Protein AF-A0A8S4CXJ5-F1 (afdb_monomer)

pLDDT: mean 70.15, std 20.36, range [33.53, 97.12]

Radius of gyration: 39.72 Å; Cα contacts (8 Å, |Δi|>4): 83; chains: 1; bounding box: 99×111×114 Å

Solvent-accessible surface area (backbone atoms only — not comparable to full-atom values): 14681 Å² total; per-residue (Å²): 140,82,80,85,78,80,78,74,77,76,76,68,89,54,62,76,32,71,67,32,48,49,53,51,49,56,55,32,67,78,34,53,58,66,62,65,62,50,59,88,83,36,56,73,68,56,49,52,50,51,35,44,57,50,29,51,56,32,36,55,47,13,75,82,67,74,29,40,75,58,55,34,72,53,49,55,51,49,52,53,52,53,52,51,50,43,50,54,51,60,77,44,65,88,76,72,78,86,70,53,74,70,48,46,53,52,46,53,57,50,69,74,42,79,83,82,81,93,81,79,77,87,84,83,78,89,79,87,81,88,80,91,80,80,88,80,89,77,90,77,91,80,91,74,90,74,89,81,88,60,69,72,61,53,51,58,53,48,50,52,49,50,52,50,48,52,55,50,51,55,52,50,52,55,49,52,52,54,52,50,53,54,53,52,54,50,52,52,52,51,59,72,68,50,76,78,76,77,75,81,74,74,85,72,82,74,80,80,75,81,72,77,83,77,77,84,83,80,81,79,82,78,87,80,89,129

Mean predicted aligned error: 21.4 Å

Organism: Plutella xylostella (NCBI:txid51655)

Sequence (226 aa):
MSAPNPAGGAVCRGRVSAEQLDVLLNFMEEHPDFAAGKQSFYSRFSSSKLWRLLAERINAAADESGGTKKSPDKWCRYWADIKYKARKKSAAAGALGELSHHEERLRDLLKAAPDPAPNCNKNASRNSHSDEDRRATQEDETWSDGEGISEAAGVATEELLAEAAMRTALAAEKQAESVSQAVELLRELVGILRPRPPPPAPPQPEPTTLILHQHPHVQHQTHHRM

Nearest PDB structures (foldseek):
  5b7j-assembly1_A  TM=6.977E-01  e=7.076E-01  Schizosaccharomyces pombe 972h-

Structure (mmCIF, N/CA/C/O backbone):
data_AF-A0A8S4CXJ5-F1
#
_entry.id   AF-A0A8S4CXJ5-F1
#
loop_
_atom_site.group_PDB
_atom_site.id
_atom_site.type_symbol
_atom_site.label_atom_id
_atom_site.label_alt_id
_atom_site.label_comp_id
_atom_site.label_asym_id
_atom_site.label_entity_id
_atom_site.label_seq_id
_atom_site.pdbx_PDB_ins_code
_atom_site.Cartn_x
_atom_site.Cartn_y
_atom_site.Cartn_z
_atom_site.occupancy
_atom_site.B_iso_or_equiv
_atom_site.auth_seq_id
_atom_site.auth_comp_id
_atom_site.auth_asym_id
_atom_site.auth_atom_id
_atom_site.pdbx_PDB_model_num
ATOM 1 N N . MET A 1 1 ? -40.664 3.435 -28.181 1.00 45.69 1 MET A N 1
ATOM 2 C CA . MET A 1 1 ? -39.704 2.416 -27.706 1.00 45.69 1 MET A CA 1
ATOM 3 C C . MET A 1 1 ? -38.591 3.161 -26.985 1.00 45.69 1 MET A C 1
ATOM 5 O O . MET A 1 1 ? -37.658 3.610 -27.633 1.00 45.69 1 MET A O 1
ATOM 9 N N . SER A 1 2 ? -38.750 3.413 -25.684 1.00 43.09 2 SER A N 1
ATOM 10 C CA . SER A 1 2 ? -37.754 4.143 -24.888 1.00 43.09 2 SER A CA 1
ATOM 11 C C . SER A 1 2 ? -36.885 3.139 -24.145 1.00 43.09 2 SER A C 1
ATOM 13 O O . SER A 1 2 ? -37.397 2.345 -23.360 1.00 43.09 2 SER A O 1
ATOM 15 N N . ALA A 1 3 ? -35.586 3.151 -24.433 1.00 57.88 3 ALA A N 1
ATOM 16 C CA . ALA A 1 3 ? -34.597 2.360 -23.715 1.00 57.88 3 ALA A CA 1
ATOM 17 C C . ALA A 1 3 ? -34.385 2.927 -22.296 1.00 57.88 3 ALA A C 1
ATOM 19 O O . ALA A 1 3 ? -34.378 4.151 -22.132 1.00 57.88 3 ALA A O 1
ATOM 20 N N . PRO A 1 4 ? -34.186 2.081 -21.271 1.00 56.81 4 PRO A N 1
ATOM 21 C CA . PRO A 1 4 ? -33.780 2.546 -19.955 1.00 56.81 4 PRO A CA 1
ATOM 22 C C . PRO A 1 4 ? -32.308 2.978 -19.982 1.00 56.81 4 PRO A C 1
ATOM 24 O O . PRO A 1 4 ? -31.413 2.225 -20.364 1.00 56.81 4 PRO A O 1
ATOM 27 N N . ASN A 1 5 ? -32.083 4.220 -19.570 1.00 46.53 5 ASN A N 1
ATOM 28 C CA . ASN A 1 5 ? -30.777 4.830 -19.361 1.00 46.53 5 ASN A CA 1
ATOM 29 C C . ASN A 1 5 ? -30.057 4.097 -18.204 1.00 46.53 5 ASN A C 1
ATOM 31 O O . ASN A 1 5 ? -30.641 4.011 -17.118 1.00 46.53 5 ASN A O 1
ATOM 35 N N . PRO A 1 6 ? -28.842 3.540 -18.377 1.00 52.69 6 PRO A N 1
ATOM 36 C CA . PRO A 1 6 ? -28.126 2.926 -17.269 1.00 52.69 6 PRO A CA 1
ATOM 37 C C . PRO A 1 6 ? -27.683 4.028 -16.309 1.00 52.69 6 PRO A C 1
ATOM 39 O O . PRO A 1 6 ? -26.892 4.903 -16.660 1.00 52.69 6 PRO A O 1
ATOM 42 N N . ALA A 1 7 ? -28.221 3.978 -15.092 1.00 43.78 7 ALA A N 1
ATOM 43 C CA . ALA A 1 7 ? -27.810 4.818 -13.983 1.00 43.78 7 ALA A CA 1
ATOM 44 C C . ALA A 1 7 ? -26.280 4.785 -13.863 1.00 43.78 7 ALA A C 1
ATOM 46 O O . ALA A 1 7 ? -25.688 3.777 -13.473 1.00 43.78 7 ALA A O 1
ATOM 47 N N . GLY A 1 8 ? -25.643 5.901 -14.221 1.00 39.00 8 GLY A N 1
ATOM 48 C CA . GLY A 1 8 ? -24.256 6.158 -13.886 1.00 39.00 8 GLY A CA 1
ATOM 49 C C . GLY A 1 8 ? -24.128 6.029 -12.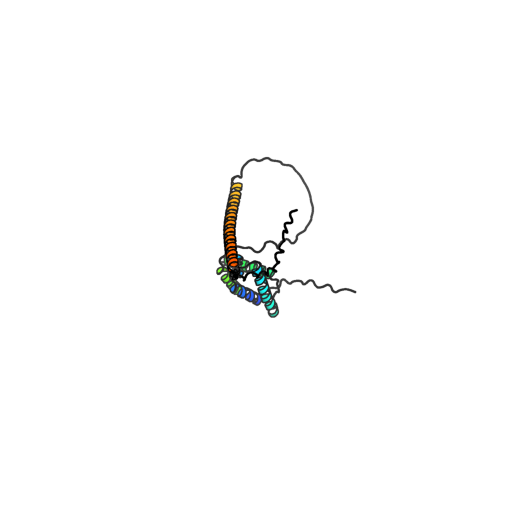378 1.00 39.00 8 GLY A C 1
ATOM 50 O O . GLY A 1 8 ? -24.720 6.814 -11.638 1.00 39.00 8 GLY A O 1
ATOM 51 N N . GLY A 1 9 ? -23.417 4.991 -11.937 1.00 39.91 9 GLY A N 1
ATOM 52 C CA . GLY A 1 9 ? -23.174 4.713 -10.533 1.00 39.91 9 GLY A CA 1
ATOM 53 C C . GLY A 1 9 ? -22.555 5.936 -9.877 1.00 39.91 9 GLY A C 1
ATOM 54 O O . GLY A 1 9 ? -21.361 6.200 -10.026 1.00 39.91 9 GLY A O 1
ATOM 55 N N . ALA A 1 10 ? -23.379 6.690 -9.157 1.00 39.94 10 ALA A N 1
ATOM 56 C CA . ALA A 1 10 ? -22.924 7.691 -8.221 1.00 39.94 10 ALA A CA 1
ATOM 57 C C . ALA A 1 10 ? -22.130 6.940 -7.153 1.00 39.94 10 ALA A C 1
ATOM 59 O O . ALA A 1 10 ? -22.690 6.345 -6.235 1.00 39.94 10 ALA A O 1
ATOM 60 N N . VAL A 1 11 ? -20.808 6.895 -7.316 1.00 47.03 11 VAL A N 1
ATOM 61 C CA . VAL A 1 11 ? -19.906 6.349 -6.307 1.00 47.03 11 VAL A CA 1
ATOM 62 C C . VAL A 1 11 ? -19.960 7.317 -5.133 1.00 47.03 11 VAL A C 1
ATOM 64 O O . VAL A 1 11 ? -19.200 8.286 -5.066 1.00 47.03 11 VAL A O 1
ATOM 67 N N . CYS A 1 12 ? -20.910 7.083 -4.228 1.00 42.97 12 CYS A N 1
ATOM 68 C CA . CYS A 1 12 ? -20.973 7.733 -2.933 1.00 42.97 12 CYS A CA 1
ATOM 69 C C . CYS A 1 12 ? -19.563 7.695 -2.340 1.00 42.97 12 CYS A C 1
ATOM 71 O O . CYS A 1 12 ? -18.913 6.643 -2.332 1.00 42.97 12 CYS A O 1
ATOM 73 N N . ARG A 1 13 ? -19.055 8.839 -1.863 1.00 54.69 13 ARG A N 1
ATOM 74 C CA . ARG A 1 13 ? -17.808 8.896 -1.087 1.00 54.69 13 ARG A CA 1
ATOM 75 C C . ARG A 1 13 ? -18.062 8.219 0.264 1.00 54.69 13 ARG A C 1
ATOM 77 O O . ARG A 1 13 ? -18.179 8.884 1.284 1.00 54.69 13 ARG A O 1
ATOM 84 N N . GLY A 1 14 ? -18.218 6.897 0.243 1.00 63.47 14 GLY A N 1
ATOM 85 C CA . GLY A 1 14 ? -18.532 6.088 1.405 1.00 63.47 14 GLY A CA 1
ATOM 86 C C . GLY A 1 14 ? -17.411 6.195 2.427 1.00 63.47 14 GLY A C 1
ATOM 87 O O . GLY A 1 14 ? -16.221 6.202 2.072 1.00 63.47 14 GLY A O 1
ATOM 88 N N . ARG A 1 15 ? -17.814 6.312 3.691 1.00 80.31 15 ARG A N 1
ATOM 89 C CA . ARG A 1 15 ? -16.914 6.249 4.838 1.00 80.31 15 ARG A CA 1
ATOM 90 C C . ARG A 1 15 ? -16.283 4.855 4.875 1.00 80.31 15 ARG A C 1
ATOM 92 O O . ARG A 1 15 ? -16.956 3.868 4.601 1.00 80.31 15 ARG A O 1
ATOM 99 N N . VAL A 1 16 ? -14.986 4.789 5.162 1.00 85.75 16 VAL A N 1
ATOM 100 C CA . VAL A 1 16 ? -14.311 3.514 5.444 1.00 85.75 16 VAL A CA 1
ATOM 101 C C . VAL A 1 16 ? -14.797 3.042 6.812 1.00 85.75 16 VAL A C 1
ATOM 103 O O . VAL A 1 16 ? -14.802 3.848 7.748 1.00 85.75 16 VAL A O 1
ATOM 106 N N . SER A 1 17 ? -15.277 1.800 6.907 1.00 87.88 17 SER A N 1
ATOM 107 C CA . SER A 1 17 ? -15.722 1.228 8.184 1.00 87.88 17 SER A CA 1
ATOM 108 C C . SER A 1 17 ? -14.519 0.891 9.076 1.00 87.88 17 SER A C 1
ATOM 110 O O . SER A 1 17 ? -13.383 0.843 8.601 1.00 87.88 17 SER A O 1
ATOM 112 N N . ALA A 1 18 ? -14.758 0.677 10.374 1.00 86.50 18 ALA A N 1
ATOM 113 C CA . ALA A 1 18 ? -13.699 0.279 11.303 1.00 86.50 18 ALA A CA 1
ATOM 114 C C . ALA A 1 18 ? -13.079 -1.068 10.898 1.00 86.50 18 ALA A C 1
ATOM 116 O O . ALA A 1 18 ? -11.866 -1.164 10.786 1.00 86.50 18 ALA A O 1
ATOM 117 N N . GLU A 1 19 ? -13.898 -2.053 10.524 1.00 88.81 19 GLU A N 1
ATOM 118 C CA . GLU A 1 19 ? -13.391 -3.366 10.106 1.00 88.81 19 GLU A CA 1
ATOM 119 C C . GLU A 1 19 ? -12.543 -3.303 8.833 1.00 88.81 19 GLU A C 1
ATOM 121 O O . GLU A 1 19 ? -11.507 -3.955 8.723 1.00 88.81 19 GLU A O 1
ATOM 126 N N . GLN A 1 20 ? -12.932 -2.462 7.869 1.00 91.56 20 GLN A N 1
ATOM 127 C CA . GLN A 1 20 ? -12.112 -2.218 6.682 1.00 91.56 20 GLN A CA 1
ATOM 128 C C . GLN A 1 20 ? -10.753 -1.608 7.034 1.00 91.56 20 GLN A C 1
ATOM 130 O O . GLN A 1 20 ? -9.754 -1.893 6.368 1.00 91.56 20 GLN A O 1
ATOM 135 N N . LEU A 1 21 ? -10.723 -0.749 8.055 1.00 91.06 21 LEU A N 1
ATOM 136 C CA . LEU A 1 21 ? -9.494 -0.158 8.556 1.00 91.06 21 LEU A CA 1
ATOM 137 C C . LEU A 1 21 ? -8.642 -1.205 9.284 1.00 91.06 21 LEU A C 1
ATOM 139 O O . LEU A 1 21 ? -7.444 -1.250 9.033 1.00 91.06 21 LEU A O 1
ATOM 143 N N . ASP A 1 22 ? -9.236 -2.087 10.086 1.00 91.06 22 ASP A N 1
ATOM 144 C CA . ASP A 1 22 ? -8.521 -3.185 10.747 1.00 91.06 22 ASP A CA 1
ATOM 145 C C . ASP A 1 22 ? -7.886 -4.155 9.747 1.00 91.06 22 ASP A C 1
ATOM 147 O O . ASP A 1 22 ? -6.704 -4.477 9.865 1.00 91.06 22 ASP A O 1
ATOM 151 N N . VAL A 1 23 ? -8.618 -4.562 8.704 1.00 93.81 23 VAL A N 1
ATOM 152 C CA . VAL A 1 23 ? -8.069 -5.414 7.632 1.00 93.81 23 VAL A CA 1
ATOM 153 C C . VAL A 1 23 ? -6.889 -4.730 6.936 1.00 93.81 23 VAL A C 1
ATOM 155 O O . VAL A 1 23 ? -5.883 -5.376 6.635 1.00 93.81 23 VAL A O 1
ATOM 158 N N . LEU A 1 24 ? -6.994 -3.420 6.690 1.00 93.31 24 LEU A N 1
ATOM 159 C CA . LEU A 1 24 ? -5.907 -2.633 6.115 1.00 93.31 24 LEU A CA 1
ATOM 160 C C . LEU A 1 24 ? -4.684 -2.600 7.041 1.00 93.31 24 LEU A C 1
ATOM 162 O O . LEU A 1 24 ? -3.570 -2.791 6.562 1.00 93.31 24 LEU A O 1
ATOM 166 N N . LEU A 1 25 ? -4.876 -2.357 8.339 1.00 92.50 25 LEU A N 1
ATOM 167 C CA . LEU A 1 25 ? -3.781 -2.252 9.305 1.00 92.50 25 LEU A CA 1
ATOM 168 C C . LEU A 1 25 ? -3.089 -3.591 9.541 1.00 92.50 25 LEU A C 1
ATOM 170 O O . LEU A 1 25 ? -1.869 -3.641 9.417 1.00 92.50 25 LEU A O 1
ATOM 174 N N . ASN A 1 26 ? -3.843 -4.670 9.764 1.00 93.25 26 ASN A N 1
ATOM 175 C CA . ASN A 1 26 ? -3.281 -6.012 9.942 1.00 93.25 26 ASN A CA 1
ATOM 176 C C . ASN A 1 26 ? -2.387 -6.399 8.755 1.00 93.25 26 ASN A C 1
ATOM 178 O O . ASN A 1 26 ? -1.261 -6.851 8.937 1.00 93.25 26 ASN A O 1
ATOM 182 N N . PHE A 1 27 ? -2.842 -6.145 7.524 1.00 93.50 27 PHE A N 1
ATOM 183 C CA . PHE A 1 27 ? -2.041 -6.443 6.335 1.00 93.50 27 PHE A CA 1
ATOM 184 C C . PHE A 1 27 ? -0.751 -5.612 6.260 1.00 93.50 27 PHE A C 1
ATOM 186 O O . PHE A 1 27 ? 0.279 -6.081 5.781 1.00 93.50 27 PHE A O 1
ATOM 193 N N . MET A 1 28 ? -0.797 -4.354 6.698 1.00 91.75 28 MET A N 1
ATOM 194 C CA . MET A 1 28 ? 0.373 -3.475 6.686 1.00 91.75 28 MET A CA 1
ATOM 195 C C . MET A 1 28 ? 1.380 -3.835 7.782 1.00 91.75 28 MET A C 1
ATOM 197 O O . MET A 1 28 ? 2.581 -3.686 7.567 1.00 91.75 28 MET A O 1
ATOM 201 N N . GLU A 1 29 ? 0.907 -4.340 8.920 1.00 89.31 29 GLU A N 1
ATOM 202 C CA . GLU A 1 29 ? 1.739 -4.881 9.999 1.00 89.31 29 GLU A CA 1
ATOM 203 C C . GLU A 1 29 ? 2.438 -6.185 9.580 1.00 89.31 29 GLU A C 1
ATOM 205 O O . GLU A 1 29 ? 3.622 -6.357 9.861 1.00 89.31 29 GLU A O 1
ATOM 210 N N . GLU A 1 30 ? 1.754 -7.062 8.834 1.00 88.75 30 GLU A N 1
ATOM 211 C CA . GLU A 1 30 ? 2.344 -8.279 8.247 1.00 88.75 30 GLU A CA 1
ATOM 212 C C . GLU A 1 30 ? 3.392 -7.973 7.160 1.00 88.75 30 GLU A C 1
ATOM 214 O O . GLU A 1 30 ? 4.307 -8.765 6.919 1.00 88.75 30 GLU A O 1
ATOM 219 N N . HIS A 1 31 ? 3.279 -6.819 6.494 1.00 89.06 31 HIS A N 1
ATOM 220 C CA . HIS A 1 31 ? 4.138 -6.421 5.379 1.00 89.06 31 HIS A CA 1
ATOM 221 C C . HIS A 1 31 ? 4.773 -5.029 5.591 1.00 89.06 31 HIS A C 1
ATOM 223 O O . HIS A 1 31 ? 4.497 -4.097 4.822 1.00 89.06 31 HIS A O 1
ATOM 229 N N . PRO A 1 32 ? 5.686 -4.861 6.569 1.00 84.81 32 PRO A N 1
ATOM 230 C CA . PRO A 1 32 ? 6.211 -3.549 6.959 1.00 84.81 32 PRO A CA 1
ATOM 231 C C . PRO A 1 32 ? 6.971 -2.828 5.831 1.00 84.81 32 PRO A C 1
ATOM 233 O O . PRO A 1 32 ? 6.825 -1.616 5.657 1.00 84.81 32 PRO A O 1
ATOM 236 N N . ASP A 1 33 ? 7.724 -3.549 4.993 1.00 83.94 33 ASP A N 1
ATOM 237 C CA . ASP A 1 33 ? 8.444 -2.947 3.857 1.00 83.94 33 ASP A CA 1
ATOM 238 C C . ASP A 1 33 ? 7.501 -2.421 2.765 1.00 83.94 33 ASP A C 1
ATOM 240 O O . ASP A 1 33 ? 7.758 -1.383 2.144 1.00 83.94 33 ASP A O 1
ATOM 244 N N . PHE A 1 34 ? 6.373 -3.108 2.563 1.00 87.69 34 PHE A N 1
ATOM 245 C CA . PHE A 1 34 ? 5.314 -2.667 1.660 1.00 87.69 34 PHE A CA 1
ATOM 246 C C . PHE A 1 34 ? 4.581 -1.449 2.238 1.00 87.69 34 PHE A C 1
ATOM 248 O O . PHE A 1 34 ? 4.379 -0.456 1.534 1.00 87.69 34 PHE A O 1
ATOM 255 N N . ALA A 1 35 ? 4.262 -1.477 3.535 1.00 87.69 35 ALA A N 1
ATOM 256 C CA . ALA A 1 35 ? 3.604 -0.386 4.251 1.00 87.69 35 ALA A CA 1
ATOM 257 C C . ALA A 1 35 ? 4.420 0.918 4.234 1.00 87.69 35 ALA A C 1
ATOM 259 O O . ALA A 1 35 ? 3.873 2.018 4.023 1.00 87.69 35 ALA A O 1
ATOM 260 N N . ALA A 1 36 ? 5.741 0.787 4.388 1.00 82.12 36 ALA A N 1
ATOM 261 C CA . ALA A 1 36 ? 6.702 1.879 4.311 1.00 82.12 36 ALA A CA 1
ATOM 262 C C . ALA A 1 36 ? 6.769 2.514 2.911 1.00 82.12 36 ALA A C 1
ATOM 264 O O . ALA A 1 36 ? 7.122 3.683 2.785 1.00 82.12 36 ALA A O 1
ATOM 265 N N . GLY A 1 37 ? 6.363 1.796 1.857 1.00 75.69 37 GLY A N 1
ATOM 266 C CA . GLY A 1 37 ? 6.471 2.271 0.476 1.00 75.69 37 GLY A CA 1
ATOM 267 C C . GLY A 1 37 ? 7.895 2.190 -0.072 1.00 75.69 37 GLY A C 1
ATOM 268 O O . GLY A 1 37 ? 8.211 2.856 -1.059 1.00 75.69 37 GLY A O 1
ATOM 269 N N . LYS A 1 38 ? 8.755 1.368 0.545 1.00 68.75 38 LYS A N 1
ATOM 270 C CA . LYS A 1 38 ? 10.117 1.118 0.076 1.00 68.75 38 LYS A CA 1
ATOM 271 C C . LYS A 1 38 ? 10.040 0.327 -1.232 1.00 68.75 38 LYS A C 1
ATOM 273 O O . LYS A 1 38 ? 10.033 -0.901 -1.234 1.00 68.75 38 LYS A O 1
ATOM 278 N N . GLN A 1 39 ? 10.004 1.030 -2.367 1.00 59.28 39 GLN A N 1
ATOM 279 C CA . GLN A 1 39 ? 10.052 0.403 -3.699 1.00 59.28 39 GLN A CA 1
ATOM 280 C C . GLN A 1 39 ? 11.302 -0.472 -3.904 1.00 59.28 39 GLN 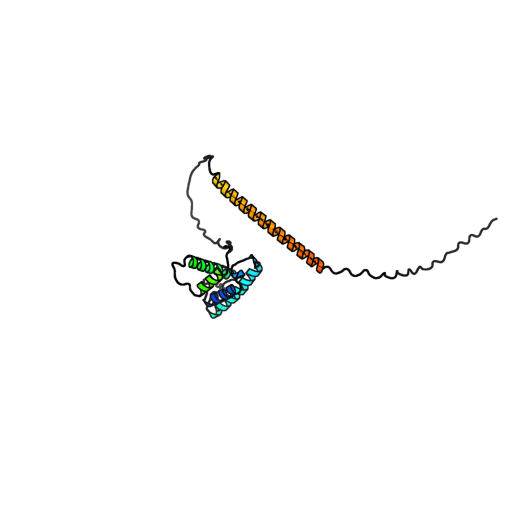A C 1
ATOM 282 O O . GLN A 1 39 ? 11.300 -1.311 -4.795 1.00 59.28 39 GLN A O 1
ATOM 287 N N . SER A 1 40 ? 12.340 -0.307 -3.074 1.00 53.50 40 SER A N 1
ATOM 288 C CA . SER A 1 40 ? 13.569 -1.109 -3.113 1.00 53.50 40 SER A CA 1
A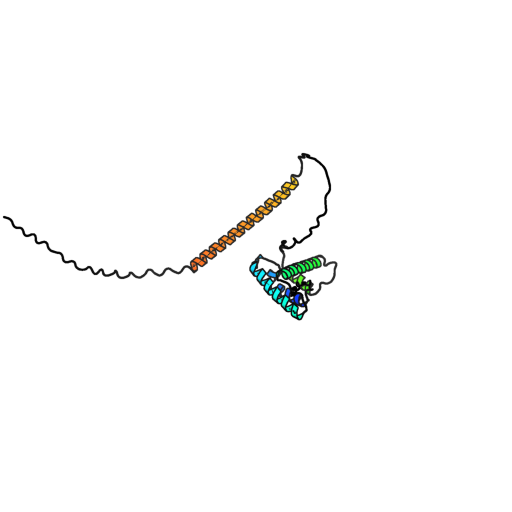TOM 289 C C . SER A 1 40 ? 13.317 -2.616 -2.937 1.00 53.50 40 SER A C 1
ATOM 291 O O . SER A 1 40 ? 13.977 -3.425 -3.579 1.00 53.50 40 SER A O 1
ATOM 293 N N . PHE A 1 41 ? 12.320 -3.010 -2.134 1.00 60.06 41 PHE A N 1
ATOM 294 C CA . PHE A 1 41 ? 12.033 -4.429 -1.867 1.00 60.06 41 PHE A CA 1
ATOM 295 C C . PHE A 1 41 ? 10.996 -5.040 -2.816 1.00 60.06 41 PHE A C 1
ATOM 297 O O . PHE A 1 41 ? 10.978 -6.252 -3.020 1.00 60.06 41 PHE A O 1
ATOM 304 N N . TYR A 1 42 ? 10.140 -4.216 -3.428 1.00 76.00 42 TYR A N 1
ATOM 305 C CA . TYR A 1 42 ? 9.071 -4.686 -4.306 1.00 76.00 42 TYR A CA 1
ATOM 306 C C . TYR A 1 42 ? 9.107 -3.982 -5.660 1.00 76.00 42 TYR A C 1
ATOM 308 O O . TYR A 1 42 ? 8.904 -2.771 -5.762 1.00 76.00 42 TYR A O 1
ATOM 316 N N . SER A 1 43 ? 9.237 -4.775 -6.728 1.00 83.44 43 SER A N 1
ATOM 317 C CA . SER A 1 43 ? 8.963 -4.310 -8.091 1.00 83.44 43 SER A CA 1
ATOM 318 C C . SER A 1 43 ? 7.584 -3.649 -8.171 1.00 83.44 43 SER A C 1
ATOM 320 O O . SER A 1 43 ? 6.631 -4.081 -7.515 1.00 83.44 43 SER A O 1
ATOM 322 N N . ARG A 1 44 ? 7.436 -2.648 -9.050 1.00 82.50 44 ARG A N 1
ATOM 323 C CA . ARG A 1 44 ? 6.149 -1.996 -9.349 1.00 82.50 44 ARG A CA 1
ATOM 324 C C . ARG A 1 44 ? 5.034 -3.013 -9.613 1.00 82.50 44 ARG A C 1
ATOM 326 O O . ARG A 1 44 ? 3.898 -2.805 -9.183 1.00 82.50 44 ARG A O 1
ATOM 333 N N . PHE A 1 45 ? 5.355 -4.108 -10.304 1.00 83.56 45 PHE A N 1
ATOM 334 C CA . PHE A 1 45 ? 4.403 -5.179 -10.587 1.00 83.56 45 PHE A CA 1
ATOM 335 C C . PHE A 1 45 ? 3.960 -5.906 -9.309 1.00 83.56 45 PHE A C 1
ATOM 337 O O . PHE A 1 45 ? 2.760 -6.064 -9.077 1.00 83.56 45 PHE A O 1
ATOM 344 N N . SER A 1 46 ? 4.910 -6.279 -8.447 1.00 87.81 46 SER A N 1
ATOM 345 C CA . SER A 1 46 ? 4.644 -6.938 -7.163 1.00 87.81 46 SER A CA 1
ATOM 346 C C . SER A 1 46 ? 3.819 -6.049 -6.234 1.00 87.81 46 SER A C 1
ATOM 348 O O . SER A 1 46 ? 2.801 -6.496 -5.711 1.00 87.81 46 SER A O 1
ATOM 350 N N . SER A 1 47 ? 4.167 -4.763 -6.123 1.00 88.12 47 SER A N 1
ATOM 351 C CA . SER A 1 47 ? 3.394 -3.785 -5.346 1.00 88.12 47 SER A CA 1
ATOM 352 C C . SER A 1 47 ? 1.965 -3.642 -5.872 1.00 88.12 47 SER A C 1
ATOM 354 O O . SER A 1 47 ? 1.014 -3.618 -5.096 1.00 88.12 47 SER A O 1
ATOM 356 N N . SER A 1 48 ? 1.785 -3.610 -7.196 1.00 90.06 48 SER A N 1
ATOM 357 C CA . SER A 1 48 ? 0.450 -3.552 -7.811 1.00 90.06 48 SER A CA 1
ATOM 358 C C . SER A 1 48 ? -0.365 -4.821 -7.539 1.00 90.06 48 SER A C 1
ATOM 360 O O . SER A 1 48 ? -1.580 -4.758 -7.356 1.00 90.06 48 SER A O 1
ATOM 362 N N . LYS A 1 49 ? 0.283 -5.992 -7.493 1.00 91.88 49 LYS A N 1
ATOM 363 C CA . LYS A 1 49 ? -0.364 -7.257 -7.119 1.00 91.88 49 LYS A CA 1
ATOM 364 C C . LYS A 1 49 ? -0.803 -7.250 -5.651 1.00 91.88 49 LYS A C 1
ATOM 366 O O . LYS A 1 49 ? -1.941 -7.620 -5.387 1.00 91.88 49 LYS A O 1
ATOM 371 N N . LEU A 1 50 ? 0.043 -6.775 -4.737 1.00 92.94 50 LEU A N 1
ATOM 372 C CA . LEU A 1 50 ? -0.294 -6.653 -3.314 1.00 92.94 50 LEU A CA 1
ATOM 373 C C . LEU A 1 50 ? -1.469 -5.699 -3.090 1.00 92.94 50 LEU A C 1
ATOM 375 O O . LEU A 1 50 ? -2.421 -6.064 -2.411 1.00 92.94 50 LEU A O 1
ATOM 379 N N . TRP A 1 51 ? -1.475 -4.533 -3.744 1.00 94.62 51 TRP A N 1
ATOM 380 C CA . TRP A 1 51 ? -2.613 -3.612 -3.671 1.00 94.62 51 TRP A CA 1
ATOM 381 C C . TRP A 1 51 ? -3.913 -4.216 -4.210 1.00 94.62 51 TRP A C 1
ATOM 383 O O . TRP A 1 51 ? -4.974 -3.933 -3.659 1.00 94.62 51 TRP A O 1
ATOM 393 N N . ARG A 1 52 ? -3.859 -5.047 -5.262 1.00 95.31 52 ARG A N 1
ATOM 394 C CA . ARG A 1 52 ? -5.046 -5.763 -5.764 1.00 95.31 52 ARG A CA 1
ATOM 395 C C . ARG A 1 52 ? -5.591 -6.754 -4.740 1.00 95.31 52 ARG A C 1
ATOM 397 O O . ARG A 1 52 ? -6.779 -6.696 -4.446 1.00 95.31 52 ARG A O 1
ATOM 404 N N . LEU A 1 53 ? -4.724 -7.598 -4.180 1.00 95.31 53 LEU A N 1
ATOM 405 C CA . LEU A 1 53 ? -5.106 -8.590 -3.167 1.00 95.31 53 LEU A CA 1
ATOM 406 C C . LEU A 1 53 ? -5.676 -7.920 -1.915 1.00 95.31 53 LEU A C 1
ATOM 408 O O . LEU A 1 53 ? -6.705 -8.331 -1.390 1.00 95.31 53 LEU A O 1
ATOM 412 N N . LEU A 1 54 ? -5.029 -6.851 -1.460 1.00 95.12 54 LEU A N 1
ATOM 413 C CA . LEU A 1 54 ? -5.481 -6.090 -0.307 1.00 95.12 54 LEU A CA 1
ATOM 414 C C . LEU A 1 54 ? -6.838 -5.422 -0.563 1.00 95.12 54 LEU A C 1
ATOM 416 O O . LEU A 1 54 ? -7.732 -5.506 0.273 1.00 95.12 54 LEU A O 1
ATOM 420 N N . ALA A 1 55 ? -7.021 -4.794 -1.726 1.00 94.88 55 ALA A N 1
ATOM 421 C CA . ALA A 1 55 ? -8.291 -4.171 -2.084 1.00 94.88 55 ALA A CA 1
ATOM 422 C C . ALA A 1 55 ? -9.444 -5.178 -2.120 1.00 94.88 55 ALA A C 1
ATOM 424 O O . ALA A 1 55 ? -10.542 -4.847 -1.686 1.00 94.88 55 ALA A O 1
ATOM 425 N N . GLU A 1 56 ? -9.201 -6.392 -2.612 1.00 95.50 56 GLU A N 1
ATOM 426 C CA . GLU A 1 56 ? -10.182 -7.477 -2.592 1.00 95.50 56 GLU A CA 1
ATOM 427 C C . GLU A 1 56 ? -10.596 -7.826 -1.157 1.00 95.50 56 GLU A C 1
ATOM 429 O O . GLU A 1 56 ? -11.787 -7.798 -0.851 1.00 95.50 56 GLU A O 1
ATOM 434 N N . ARG A 1 57 ? -9.628 -8.027 -0.251 1.00 94.81 57 ARG A N 1
ATOM 435 C CA . ARG A 1 57 ? -9.896 -8.313 1.171 1.00 94.81 57 ARG A CA 1
ATOM 436 C C . ARG A 1 57 ? -10.675 -7.190 1.863 1.00 94.81 57 ARG A C 1
ATOM 438 O O . ARG A 1 57 ? -11.663 -7.456 2.539 1.00 94.81 57 ARG A O 1
ATOM 445 N N . ILE A 1 58 ? -10.272 -5.932 1.666 1.00 93.75 58 ILE A N 1
ATOM 446 C CA . ILE A 1 58 ? -10.949 -4.779 2.286 1.00 93.75 58 ILE A CA 1
ATOM 447 C C . ILE A 1 58 ? -12.361 -4.586 1.709 1.00 93.75 58 ILE A C 1
ATOM 449 O O . ILE A 1 58 ? -13.293 -4.212 2.422 1.00 93.75 58 ILE A O 1
ATOM 453 N N . ASN A 1 59 ? -12.541 -4.818 0.408 1.00 93.12 59 ASN A N 1
ATOM 454 C CA . ASN A 1 59 ? -13.850 -4.697 -0.225 1.00 93.12 59 ASN A CA 1
ATOM 455 C C . ASN A 1 59 ? -14.788 -5.849 0.165 1.00 93.12 59 ASN A C 1
ATOM 457 O O . ASN A 1 59 ? -15.989 -5.613 0.216 1.00 93.12 59 ASN A O 1
ATOM 461 N N . ALA A 1 60 ? -14.269 -7.046 0.460 1.00 91.19 60 ALA A N 1
ATOM 462 C CA . ALA A 1 60 ? -15.062 -8.156 0.992 1.00 91.19 60 ALA A CA 1
ATOM 463 C C . ALA A 1 60 ? -15.587 -7.845 2.405 1.00 91.19 60 ALA A C 1
ATOM 465 O O . ALA A 1 60 ? -16.767 -8.026 2.677 1.00 91.19 60 ALA A O 1
ATOM 466 N N . ALA A 1 61 ? -14.761 -7.239 3.266 1.00 87.50 61 ALA A N 1
ATOM 467 C CA . ALA A 1 61 ? -15.199 -6.753 4.581 1.00 87.50 61 ALA A CA 1
ATOM 468 C C . ALA A 1 61 ? -16.262 -5.632 4.503 1.00 87.50 61 ALA A C 1
ATOM 470 O O . ALA A 1 61 ? -16.921 -5.306 5.493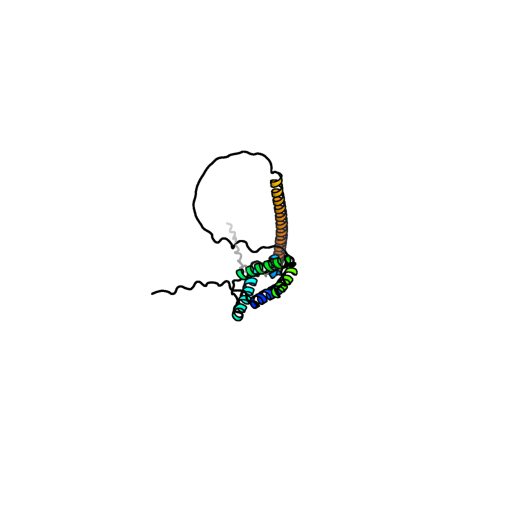 1.00 87.50 61 ALA A O 1
ATOM 471 N N . ALA A 1 62 ? -16.446 -5.015 3.328 1.00 84.88 62 ALA A N 1
ATOM 472 C CA . ALA A 1 62 ? -17.485 -4.012 3.119 1.00 84.88 62 ALA A CA 1
ATOM 473 C C . ALA A 1 62 ? -18.896 -4.614 3.115 1.00 84.88 62 ALA A C 1
ATOM 475 O O . ALA A 1 62 ? -19.831 -3.908 3.486 1.00 84.88 62 ALA A O 1
ATOM 476 N N . ASP A 1 63 ? -19.040 -5.869 2.679 1.00 78.19 63 ASP A N 1
ATOM 477 C CA . ASP A 1 63 ? -20.344 -6.526 2.535 1.00 78.19 63 ASP A CA 1
ATOM 478 C C . ASP A 1 63 ? -20.998 -6.807 3.895 1.00 78.19 63 ASP A C 1
ATOM 480 O O . ASP A 1 63 ? -22.208 -6.652 4.030 1.00 78.19 63 ASP A O 1
ATOM 484 N N . GLU A 1 64 ? -20.191 -7.085 4.920 1.00 75.19 64 GLU A N 1
ATOM 485 C CA . GLU A 1 64 ? -20.653 -7.318 6.295 1.00 75.19 64 GLU A CA 1
ATOM 486 C C . GLU A 1 64 ? -20.866 -6.008 7.077 1.00 75.19 64 GLU A C 1
ATOM 488 O O . GLU A 1 64 ? -21.834 -5.852 7.818 1.00 75.19 64 GLU A O 1
ATOM 493 N N . SER A 1 65 ? -19.974 -5.025 6.896 1.00 75.25 65 SER A N 1
ATOM 494 C CA . SER A 1 65 ? -19.929 -3.812 7.732 1.00 75.25 65 SER A CA 1
ATOM 495 C C . SER A 1 65 ? -20.589 -2.570 7.112 1.00 75.25 65 SER A C 1
ATOM 497 O O . SER A 1 65 ? -20.575 -1.493 7.714 1.00 75.25 65 SER A O 1
ATOM 499 N N . GLY A 1 66 ? -21.136 -2.675 5.894 1.00 75.75 66 GLY A N 1
ATOM 500 C CA . GLY A 1 66 ? -21.679 -1.530 5.147 1.00 75.75 66 GLY A CA 1
ATOM 501 C C . GLY A 1 66 ? -20.603 -0.531 4.694 1.00 75.75 66 GLY A C 1
ATOM 502 O O . GLY A 1 66 ? -20.856 0.671 4.579 1.00 75.75 66 GLY A O 1
ATOM 503 N N . GLY A 1 67 ? -19.378 -1.019 4.486 1.00 80.62 67 GLY A N 1
ATOM 504 C CA . GLY A 1 67 ? -18.202 -0.221 4.144 1.00 80.62 67 GLY A CA 1
ATOM 505 C C . GLY A 1 67 ? -18.162 0.273 2.692 1.00 80.62 67 GLY A C 1
ATOM 506 O O . GLY A 1 67 ? -18.999 -0.040 1.847 1.00 80.62 67 GLY A O 1
ATOM 507 N N . THR A 1 68 ? -17.136 1.056 2.356 1.00 88.00 68 THR A N 1
ATOM 508 C CA . THR A 1 68 ? -16.933 1.575 0.992 1.00 88.00 68 THR A CA 1
ATOM 509 C C . THR A 1 68 ? -16.094 0.618 0.158 1.00 88.00 68 THR A C 1
ATOM 511 O O . THR A 1 68 ? -14.999 0.231 0.558 1.00 88.00 68 THR A O 1
ATOM 514 N N . LYS A 1 69 ? -16.553 0.294 -1.051 1.00 89.94 69 LYS A N 1
ATOM 515 C CA . LYS A 1 69 ? -15.742 -0.446 -2.022 1.00 89.94 69 LYS A CA 1
ATOM 516 C C . LYS A 1 69 ? -14.909 0.527 -2.851 1.00 89.94 69 LYS A C 1
ATOM 518 O O . LYS A 1 69 ? -15.434 1.502 -3.393 1.00 89.94 69 LYS A O 1
ATOM 523 N N . LYS A 1 70 ? -13.598 0.295 -2.935 1.00 90.00 70 LYS A N 1
ATOM 524 C CA . LYS A 1 70 ? -12.670 1.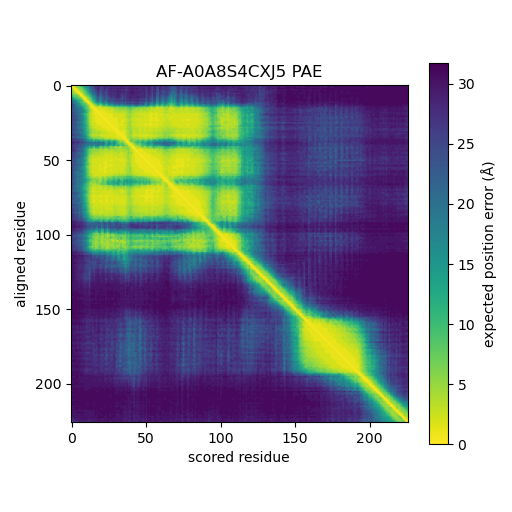148 -3.695 1.00 90.00 70 LYS A CA 1
ATOM 525 C C . LYS A 1 70 ? -11.737 0.312 -4.565 1.00 90.00 70 LYS A C 1
ATOM 527 O O . LYS A 1 70 ? -11.462 -0.849 -4.272 1.00 90.00 70 LYS A O 1
ATOM 532 N N . SER A 1 71 ? -11.229 0.913 -5.640 1.00 92.56 71 SER A N 1
ATOM 533 C CA . SER A 1 71 ? -10.195 0.279 -6.461 1.00 92.56 71 SER A CA 1
ATOM 534 C C . SER A 1 71 ? -8.845 0.229 -5.722 1.00 92.56 71 SER A C 1
ATOM 536 O O . SER A 1 71 ? -8.619 1.026 -4.803 1.00 92.56 71 SER A O 1
ATOM 538 N N . PRO A 1 72 ? -7.916 -0.649 -6.139 1.00 91.88 72 PRO A N 1
ATOM 539 C CA . PRO A 1 72 ? -6.573 -0.741 -5.560 1.00 91.88 72 PRO A CA 1
ATOM 540 C C . PRO A 1 72 ? -5.842 0.607 -5.488 1.00 91.88 72 PRO A C 1
ATOM 542 O O . PRO A 1 72 ? -5.305 0.973 -4.444 1.00 91.88 72 PRO A O 1
ATOM 545 N N . ASP A 1 73 ? -5.903 1.408 -6.555 1.00 89.19 73 ASP A N 1
ATOM 546 C CA . ASP A 1 73 ? -5.286 2.740 -6.595 1.00 89.19 73 ASP A CA 1
ATOM 547 C C . ASP A 1 73 ? -5.883 3.708 -5.569 1.00 89.19 73 ASP A C 1
ATOM 549 O O . ASP A 1 73 ? -5.192 4.581 -5.041 1.00 89.19 73 ASP A O 1
ATOM 553 N N . LYS A 1 74 ? -7.183 3.585 -5.287 1.00 91.44 74 LYS A N 1
ATOM 554 C CA . LYS A 1 74 ? -7.873 4.424 -4.304 1.00 91.44 74 LYS A CA 1
ATOM 555 C C . LYS A 1 74 ? -7.514 4.013 -2.878 1.00 91.44 74 LYS A C 1
ATOM 557 O O . LYS A 1 74 ? -7.350 4.902 -2.047 1.00 91.44 74 LYS A O 1
ATOM 562 N N . TRP A 1 75 ? -7.339 2.719 -2.611 1.00 94.12 75 TRP A N 1
ATOM 563 C CA . TRP A 1 75 ? -6.820 2.231 -1.329 1.00 94.12 75 TRP A CA 1
ATOM 564 C C . TRP A 1 75 ? -5.372 2.663 -1.094 1.00 94.12 75 TRP A C 1
ATOM 566 O O . TRP A 1 75 ? -5.052 3.143 -0.011 1.00 94.12 75 TRP A O 1
ATOM 576 N N . CYS A 1 76 ? -4.532 2.621 -2.130 1.00 92.31 76 CYS A N 1
ATOM 577 C CA . CYS A 1 76 ? -3.165 3.139 -2.070 1.00 92.31 76 CYS A CA 1
ATOM 578 C C . CYS A 1 76 ? -3.122 4.634 -1.696 1.00 92.31 76 CYS A C 1
ATOM 580 O O . CYS A 1 76 ? -2.364 5.043 -0.815 1.00 92.31 76 CYS A O 1
ATOM 582 N N . ARG A 1 77 ? -3.987 5.463 -2.299 1.00 90.44 77 ARG A N 1
ATOM 583 C CA . ARG A 1 77 ? -4.113 6.885 -1.919 1.00 90.44 77 ARG A CA 1
ATOM 584 C C . ARG A 1 77 ? -4.630 7.060 -0.495 1.00 90.44 77 ARG A C 1
ATOM 586 O O . ARG A 1 77 ? -4.069 7.848 0.255 1.00 90.44 77 ARG A O 1
ATOM 593 N N . TYR A 1 78 ? -5.661 6.306 -0.115 1.00 91.94 78 TYR A N 1
ATOM 594 C CA . TYR A 1 78 ? -6.212 6.348 1.238 1.00 91.94 78 TYR A CA 1
ATOM 595 C C . TYR A 1 78 ? -5.146 6.022 2.293 1.00 91.94 78 TYR A C 1
ATOM 597 O O . TYR A 1 78 ? -5.043 6.727 3.293 1.00 91.94 78 TYR A O 1
ATOM 605 N N . TRP A 1 79 ? -4.297 5.023 2.032 1.00 92.81 79 TRP A N 1
ATOM 606 C CA . TRP A 1 79 ? -3.149 4.693 2.876 1.00 92.81 79 TRP A CA 1
ATOM 607 C C . TRP A 1 79 ? -2.179 5.872 3.040 1.00 92.81 79 TRP A C 1
ATOM 609 O O . TRP A 1 79 ? -1.773 6.204 4.155 1.00 92.81 79 TRP A O 1
ATOM 619 N N . ALA A 1 80 ? -1.827 6.549 1.944 1.00 88.94 80 ALA A N 1
ATOM 620 C CA . ALA A 1 80 ? -0.978 7.737 2.004 1.00 88.94 80 ALA A CA 1
ATOM 621 C C . ALA A 1 80 ? -1.618 8.860 2.843 1.00 88.94 80 ALA A C 1
ATOM 623 O O . ALA A 1 80 ? -0.939 9.459 3.681 1.00 88.94 80 ALA A O 1
ATOM 624 N N . ASP A 1 81 ? -2.923 9.093 2.673 1.00 88.00 81 ASP A N 1
ATOM 625 C CA . ASP A 1 81 ? -3.672 10.118 3.403 1.00 88.00 81 ASP A CA 1
ATOM 626 C C . ASP A 1 81 ? -3.723 9.835 4.911 1.00 88.00 81 ASP A C 1
ATOM 628 O O . ASP A 1 81 ? -3.482 10.742 5.713 1.00 88.00 81 ASP A O 1
ATOM 632 N N . ILE A 1 82 ? -4.015 8.595 5.327 1.00 88.31 82 ILE A N 1
ATOM 633 C CA . ILE A 1 82 ? -4.072 8.252 6.757 1.00 88.31 82 ILE A CA 1
ATOM 634 C C . ILE A 1 82 ? -2.684 8.288 7.403 1.00 88.31 82 ILE A C 1
ATOM 636 O O . ILE A 1 82 ? -2.560 8.788 8.519 1.00 88.31 82 ILE A O 1
ATOM 640 N N . LYS A 1 83 ? -1.622 7.899 6.678 1.00 87.00 83 LYS A N 1
ATOM 641 C CA . LYS A 1 83 ? -0.235 8.090 7.136 1.00 87.00 83 LYS A CA 1
ATOM 642 C C . LYS A 1 83 ? 0.111 9.567 7.310 1.00 87.00 83 LYS A C 1
ATOM 644 O O . LYS A 1 83 ? 0.744 9.937 8.296 1.00 87.00 83 LYS A O 1
ATOM 649 N N . TYR A 1 84 ? -0.270 10.421 6.360 1.00 84.44 84 TYR A N 1
ATOM 650 C CA . TYR A 1 84 ? -0.033 11.864 6.455 1.00 84.44 84 TYR A CA 1
ATOM 651 C C . TYR A 1 84 ? -0.768 12.470 7.656 1.00 84.44 84 TYR A C 1
ATOM 653 O O . TYR A 1 84 ? -0.171 13.210 8.437 1.00 84.44 84 TYR A O 1
ATOM 661 N N . LYS A 1 85 ? -2.041 12.107 7.851 1.00 82.62 85 LYS A N 1
ATOM 662 C CA . LYS A 1 85 ? -2.833 12.543 9.009 1.00 82.62 85 LYS A CA 1
ATOM 663 C C . LYS A 1 85 ? -2.211 12.083 10.327 1.00 82.62 85 LYS A C 1
ATOM 665 O O . LYS A 1 85 ? -2.052 12.911 11.218 1.00 82.62 85 LYS A O 1
ATOM 670 N N . ALA A 1 86 ? -1.797 10.820 10.435 1.00 82.44 86 ALA A N 1
ATOM 671 C CA . ALA A 1 86 ? -1.154 10.284 11.636 1.00 82.44 86 ALA A CA 1
ATOM 672 C C . ALA A 1 86 ? 0.172 10.997 11.959 1.00 82.44 86 ALA A C 1
ATOM 674 O O . ALA A 1 86 ? 0.404 11.371 13.111 1.00 82.44 86 ALA A O 1
ATOM 675 N N . ARG A 1 87 ? 1.006 11.278 10.945 1.00 80.31 87 ARG A N 1
ATOM 676 C CA . ARG A 1 87 ? 2.232 12.085 11.105 1.00 80.31 87 ARG A CA 1
ATOM 677 C C . ARG A 1 87 ? 1.933 13.498 11.565 1.00 80.31 87 ARG A C 1
ATOM 679 O O . ARG A 1 87 ? 2.532 13.959 12.528 1.00 80.31 87 ARG A O 1
ATOM 686 N N . LYS A 1 88 ? 0.989 14.172 10.905 1.00 79.31 88 LYS A N 1
ATOM 687 C CA . LYS A 1 88 ? 0.599 15.544 11.241 1.00 79.31 88 LYS A CA 1
ATOM 688 C C . LYS A 1 88 ? 0.068 15.637 12.672 1.00 79.31 88 LYS A C 1
ATOM 690 O O . LYS A 1 88 ? 0.466 16.540 13.398 1.00 79.31 88 LYS A O 1
ATOM 695 N N . LYS A 1 89 ? -0.777 14.688 13.094 1.00 72.69 89 LYS A N 1
ATOM 696 C CA . LYS A 1 89 ? -1.269 14.599 14.478 1.00 72.69 89 LYS A CA 1
ATOM 697 C C . LYS A 1 89 ? -0.138 14.318 15.467 1.00 72.69 89 LYS A C 1
ATOM 699 O O . LYS A 1 89 ? -0.119 14.925 16.524 1.00 72.69 89 LYS A O 1
ATOM 704 N N . SER A 1 90 ? 0.815 13.452 15.118 1.00 69.06 90 SER A N 1
ATOM 705 C CA . SER A 1 90 ? 1.954 13.118 15.988 1.00 69.06 90 SER A CA 1
ATOM 706 C C . SER A 1 90 ? 2.961 14.266 16.123 1.00 69.06 90 SER A C 1
ATOM 708 O O . SER A 1 90 ? 3.464 14.499 17.212 1.00 69.06 90 SER A O 1
ATOM 710 N N . ALA A 1 91 ? 3.205 15.038 15.061 1.00 66.25 91 ALA A N 1
ATOM 711 C CA . ALA A 1 91 ? 4.020 16.255 15.125 1.00 66.25 91 ALA A CA 1
ATOM 712 C C . ALA A 1 91 ? 3.323 17.383 15.909 1.00 66.25 91 ALA A C 1
ATOM 714 O O . ALA A 1 91 ? 3.981 18.205 16.536 1.00 66.25 91 ALA A O 1
ATOM 715 N N . ALA A 1 92 ? 1.987 17.399 15.902 1.00 63.03 92 ALA A N 1
ATOM 716 C CA . ALA A 1 92 ? 1.167 18.310 16.694 1.00 63.03 92 ALA A CA 1
ATOM 717 C C . ALA A 1 92 ? 0.846 17.780 18.109 1.00 63.03 92 ALA A C 1
ATOM 719 O O . ALA A 1 92 ? 0.114 18.445 18.846 1.00 63.03 92 ALA A O 1
ATOM 720 N N . ALA A 1 93 ? 1.364 16.606 18.504 1.00 55.75 93 ALA A N 1
ATOM 721 C CA . ALA A 1 93 ? 1.023 15.899 19.746 1.00 55.75 93 ALA A CA 1
ATOM 722 C C . ALA A 1 93 ? 1.654 16.515 21.011 1.00 55.75 93 ALA A C 1
ATOM 724 O O . ALA A 1 93 ? 2.130 15.809 21.892 1.00 55.75 93 ALA A O 1
ATOM 725 N N . GLY A 1 94 ? 1.615 17.842 21.103 1.00 53.06 94 GLY A N 1
ATOM 726 C CA . GLY A 1 94 ? 1.534 18.564 22.369 1.00 53.06 94 GLY A CA 1
ATOM 727 C C . GLY A 1 94 ? 0.172 19.239 22.597 1.00 53.06 94 GLY A C 1
ATOM 728 O O . GLY A 1 94 ? -0.061 19.712 23.701 1.00 53.06 94 GLY A O 1
ATOM 729 N N . ALA A 1 95 ? -0.727 19.312 21.596 1.00 46.34 95 ALA A N 1
ATOM 730 C CA . ALA A 1 95 ? -1.861 20.249 21.654 1.00 46.34 95 ALA A CA 1
ATOM 731 C C . ALA A 1 95 ? -3.273 19.701 21.342 1.00 46.34 95 ALA A C 1
ATOM 733 O O . ALA A 1 95 ? -4.238 20.386 21.667 1.00 46.34 95 ALA A O 1
ATOM 734 N N . LEU A 1 96 ? -3.463 18.519 20.731 1.00 44.88 96 LEU A N 1
ATOM 735 C CA . LEU A 1 96 ? -4.807 18.066 20.303 1.00 44.88 96 LEU A CA 1
ATOM 736 C C . LEU A 1 96 ? -5.073 16.563 20.521 1.00 44.88 96 LEU A C 1
ATOM 738 O O . LEU A 1 96 ? -5.139 15.801 19.559 1.00 44.88 96 LEU A O 1
ATOM 742 N N . GLY A 1 97 ? -5.303 16.181 21.781 1.00 54.34 97 GLY A N 1
ATOM 743 C CA . GLY A 1 97 ? -6.093 15.001 22.170 1.00 54.34 97 GLY A CA 1
ATOM 744 C C . GLY A 1 97 ? -5.462 13.614 21.975 1.00 54.34 97 GLY A C 1
ATOM 745 O O . GLY A 1 97 ? -4.563 13.412 21.159 1.00 54.34 97 GLY A O 1
ATOM 746 N N . GLU A 1 98 ? -5.964 12.647 22.749 1.00 57.47 98 GLU A N 1
ATOM 747 C CA . GLU A 1 98 ? -5.638 11.220 22.626 1.00 57.47 98 GLU A CA 1
ATOM 748 C C . GLU A 1 98 ? -5.874 10.715 21.193 1.00 57.47 98 GLU A C 1
ATOM 750 O O . GLU A 1 98 ? -6.858 11.063 20.531 1.00 57.47 98 GLU A O 1
ATOM 755 N N . LEU A 1 99 ? -4.941 9.900 20.693 1.00 61.88 99 LEU A N 1
ATOM 756 C CA . LEU A 1 99 ? -5.133 9.194 19.432 1.00 61.88 99 LEU A CA 1
ATOM 757 C C . LEU A 1 99 ? -6.165 8.086 19.629 1.00 61.88 99 LEU A C 1
ATOM 759 O O . LEU A 1 99 ? -6.152 7.386 20.636 1.00 61.88 99 LEU A O 1
ATOM 763 N N . SER A 1 100 ? -7.034 7.889 18.641 1.00 71.62 100 SER A N 1
ATOM 764 C CA . SER A 1 100 ? -7.876 6.690 18.621 1.00 71.62 100 SER A CA 1
ATOM 765 C C . SER A 1 100 ? -7.012 5.430 18.458 1.00 71.62 100 SER A C 1
ATOM 767 O O . SER A 1 100 ? -5.944 5.490 17.853 1.00 71.62 100 SER A O 1
ATOM 769 N N . HIS A 1 101 ? -7.489 4.275 18.931 1.00 76.38 101 HIS A N 1
ATOM 770 C CA . HIS A 1 101 ? -6.755 2.997 18.893 1.00 76.38 101 HIS A CA 1
ATOM 771 C C . HIS A 1 101 ? -6.141 2.660 17.513 1.00 76.38 101 HIS A C 1
ATOM 773 O O . HIS A 1 101 ? -4.991 2.240 17.411 1.00 76.38 101 HIS A O 1
ATOM 779 N N . HIS A 1 102 ? -6.867 2.927 16.423 1.00 77.25 102 HIS A N 1
ATOM 780 C CA . HIS A 1 102 ? -6.369 2.717 15.057 1.00 77.25 102 HIS A CA 1
ATOM 781 C C . HIS A 1 102 ? -5.250 3.702 14.670 1.00 77.25 102 HIS A C 1
ATOM 783 O O . HIS A 1 102 ? -4.350 3.366 13.903 1.00 77.25 102 HIS A O 1
ATOM 789 N N . GLU A 1 103 ? -5.298 4.935 15.178 1.00 74.75 103 GLU A N 1
ATOM 790 C CA . GLU A 1 103 ? -4.263 5.948 14.949 1.00 74.75 103 GLU A CA 1
ATOM 791 C C . GLU A 1 103 ? -2.999 5.671 15.766 1.00 74.75 103 GLU A C 1
ATOM 793 O O . GLU A 1 103 ? -1.902 5.981 15.303 1.00 74.75 103 GLU A O 1
ATOM 798 N N . GLU A 1 104 ? -3.144 5.079 16.951 1.00 76.81 104 GLU A N 1
ATOM 799 C CA . GLU A 1 104 ? -2.024 4.594 17.753 1.00 76.81 104 GLU A CA 1
ATOM 800 C C . GLU A 1 104 ? -1.293 3.452 17.034 1.00 76.81 104 GLU A C 1
ATOM 802 O O . GLU A 1 104 ? -0.096 3.571 16.780 1.00 76.81 104 GLU A O 1
ATOM 807 N N . ARG A 1 105 ? -2.022 2.440 16.539 1.00 82.75 105 ARG A N 1
ATOM 808 C CA . ARG A 1 105 ? -1.442 1.371 15.700 1.00 82.75 105 ARG A CA 1
ATOM 809 C C . ARG A 1 105 ? -0.731 1.916 14.460 1.00 82.75 105 ARG A C 1
ATOM 811 O O . ARG A 1 105 ? 0.389 1.517 14.144 1.00 82.75 105 ARG A O 1
ATOM 818 N N . LEU A 1 106 ? -1.341 2.889 13.774 1.00 81.56 106 LEU A N 1
ATOM 819 C CA . LEU A 1 106 ? -0.716 3.580 12.638 1.00 81.56 106 LEU A CA 1
ATOM 820 C C . LEU A 1 106 ? 0.582 4.299 13.017 1.00 81.56 106 LEU A C 1
ATOM 822 O O . LEU A 1 106 ? 1.526 4.315 12.222 1.00 81.56 106 LEU A O 1
ATOM 826 N N . ARG A 1 107 ? 0.624 4.934 14.193 1.00 78.06 107 ARG A N 1
ATOM 827 C CA . ARG A 1 107 ? 1.819 5.614 14.701 1.00 78.06 107 ARG A CA 1
ATOM 828 C C . ARG A 1 107 ? 2.934 4.605 14.955 1.00 78.06 107 ARG A C 1
ATOM 830 O O . ARG A 1 107 ? 4.056 4.856 14.517 1.00 78.06 107 ARG A O 1
ATOM 837 N N . ASP A 1 108 ? 2.636 3.494 15.617 1.00 79.75 108 ASP A N 1
ATOM 838 C CA . ASP A 1 108 ? 3.634 2.479 15.961 1.00 79.75 108 ASP A CA 1
ATOM 839 C C . ASP A 1 108 ? 4.224 1.823 14.714 1.00 79.75 108 ASP A C 1
ATOM 841 O O . ASP A 1 108 ? 5.447 1.757 14.566 1.00 79.75 108 ASP A O 1
ATOM 845 N N . LEU A 1 109 ? 3.372 1.466 13.750 1.00 82.00 109 LEU A N 1
ATOM 846 C CA . LEU A 1 109 ? 3.804 0.941 12.457 1.00 82.00 109 LEU A CA 1
ATOM 847 C C . LEU A 1 109 ? 4.709 1.929 11.704 1.00 82.00 109 LEU A C 1
ATOM 849 O O . LEU A 1 109 ? 5.696 1.536 11.081 1.00 82.00 109 LEU A O 1
ATOM 853 N N . LEU A 1 110 ? 4.394 3.226 11.758 1.00 75.88 110 LEU A N 1
ATOM 854 C CA . LEU A 1 110 ? 5.188 4.244 11.080 1.00 75.88 110 LEU A CA 1
ATOM 855 C C . LEU A 1 110 ? 6.507 4.547 11.799 1.00 75.88 110 LEU A C 1
ATOM 857 O O . LEU A 1 110 ? 7.496 4.847 11.142 1.00 75.88 110 LEU A O 1
ATOM 861 N N . LYS A 1 111 ? 6.545 4.451 13.131 1.00 70.88 111 LYS A N 1
ATOM 862 C CA . LYS A 1 111 ? 7.770 4.608 13.926 1.00 70.88 111 LYS A CA 1
ATOM 863 C C . LYS A 1 111 ? 8.721 3.422 13.741 1.00 70.88 111 LYS A C 1
ATOM 865 O O . LYS A 1 111 ? 9.934 3.613 13.757 1.00 70.88 111 LYS A O 1
ATOM 870 N N . ALA A 1 112 ? 8.178 2.223 13.529 1.00 64.19 112 ALA A N 1
ATOM 871 C CA . ALA A 1 112 ? 8.948 1.026 13.196 1.00 64.19 112 ALA A CA 1
ATOM 872 C C . ALA A 1 112 ? 9.569 1.076 11.783 1.00 64.19 112 ALA A C 1
ATOM 874 O O . ALA A 1 112 ? 10.529 0.357 11.508 1.00 64.19 112 ALA A O 1
ATOM 875 N N . ALA A 1 113 ? 9.062 1.935 10.891 1.00 56.66 113 ALA A N 1
ATOM 876 C CA . ALA A 1 113 ? 9.578 2.130 9.541 1.00 56.66 113 ALA A CA 1
ATOM 877 C C . ALA A 1 113 ? 10.404 3.432 9.442 1.00 56.66 113 ALA A C 1
ATOM 879 O O . ALA A 1 113 ? 9.829 4.499 9.226 1.00 56.66 113 ALA A O 1
ATOM 880 N N . PRO A 1 114 ? 11.747 3.391 9.550 1.00 48.69 114 PRO A N 1
ATOM 881 C CA . PRO A 1 114 ? 12.565 4.583 9.343 1.00 48.69 114 PRO A CA 1
ATOM 882 C C . PRO A 1 114 ? 12.428 5.075 7.886 1.00 48.69 114 PRO A C 1
ATOM 884 O O . PRO A 1 114 ? 12.497 4.274 6.948 1.00 48.69 114 PRO A O 1
ATOM 887 N N . ASP A 1 115 ? 12.173 6.382 7.730 1.00 48.12 115 ASP A N 1
ATOM 888 C CA . ASP A 1 115 ? 11.888 7.114 6.477 1.00 48.12 115 ASP A CA 1
ATOM 889 C C . ASP A 1 115 ? 12.957 6.872 5.379 1.00 48.12 115 ASP A C 1
ATOM 891 O O . ASP A 1 115 ? 14.137 6.687 5.692 1.00 48.12 115 ASP A O 1
ATOM 895 N N . PRO A 1 116 ? 12.569 6.890 4.082 1.00 46.72 116 PRO A N 1
ATOM 896 C CA . PRO A 1 116 ? 12.593 8.174 3.375 1.00 46.72 116 PRO A CA 1
ATOM 897 C C . PRO A 1 116 ? 11.398 8.462 2.434 1.00 46.72 116 PRO A C 1
ATOM 899 O O . PRO A 1 116 ? 11.072 7.680 1.545 1.00 46.72 116 PRO A O 1
ATOM 902 N N . ALA A 1 117 ? 10.878 9.689 2.580 1.00 44.72 117 ALA A N 1
ATOM 903 C CA . ALA A 1 117 ? 10.343 10.624 1.572 1.00 44.72 117 ALA A CA 1
ATOM 904 C C . ALA A 1 117 ? 9.048 10.294 0.772 1.00 44.72 117 ALA A C 1
ATOM 906 O O . ALA A 1 117 ? 8.709 9.144 0.497 1.00 44.72 117 ALA A O 1
ATOM 907 N N . PRO A 1 118 ? 8.276 11.332 0.368 1.00 52.25 118 PRO A N 1
ATOM 908 C CA . PRO A 1 118 ? 6.957 11.175 -0.227 1.00 52.25 118 PRO A CA 1
ATOM 909 C C . PRO A 1 118 ? 7.066 11.011 -1.746 1.00 52.25 118 PRO A C 1
ATOM 911 O O . PRO A 1 118 ? 7.317 11.974 -2.466 1.00 52.25 118 PRO A O 1
ATOM 914 N N . ASN A 1 119 ? 6.795 9.813 -2.261 1.00 48.94 119 ASN A N 1
ATOM 915 C CA . ASN A 1 119 ? 6.500 9.653 -3.682 1.00 48.94 119 ASN A CA 1
ATOM 916 C C . ASN A 1 119 ? 5.203 8.870 -3.891 1.00 48.94 119 ASN A C 1
ATOM 918 O O . ASN A 1 119 ? 5.190 7.654 -4.061 1.00 48.94 119 ASN A O 1
ATOM 922 N N . CYS A 1 120 ? 4.090 9.600 -3.906 1.00 47.12 120 CYS A N 1
ATOM 923 C CA . CYS A 1 120 ? 2.875 9.167 -4.577 1.00 47.12 120 CYS A CA 1
ATOM 924 C C . CYS A 1 120 ? 2.598 10.114 -5.756 1.00 47.12 120 CYS A C 1
ATOM 926 O O . CYS A 1 120 ? 1.976 11.159 -5.626 1.00 47.12 120 CYS A O 1
ATOM 928 N N . ASN A 1 121 ? 3.135 9.732 -6.916 1.00 41.84 121 ASN A N 1
ATOM 929 C CA . ASN A 1 121 ? 2.642 9.992 -8.271 1.00 41.84 121 ASN A CA 1
ATOM 930 C C . ASN A 1 121 ? 1.766 11.262 -8.457 1.00 41.84 121 ASN A C 1
ATOM 932 O O . ASN A 1 121 ? 0.538 11.204 -8.366 1.00 41.84 121 ASN A O 1
ATOM 936 N N . LYS A 1 122 ? 2.386 12.397 -8.816 1.00 40.28 122 LYS A N 1
ATOM 937 C CA . LYS A 1 122 ? 1.738 13.703 -9.085 1.00 40.28 122 LYS A CA 1
ATOM 938 C C . LYS A 1 122 ? 0.854 13.760 -10.353 1.00 40.28 122 LYS A C 1
ATOM 940 O O . LYS A 1 122 ? 0.464 14.841 -10.780 1.00 40.28 122 LYS A O 1
ATOM 945 N N . ASN A 1 123 ? 0.462 12.634 -10.949 1.00 38.41 123 ASN A N 1
ATOM 946 C CA . ASN A 1 123 ? -0.147 12.624 -12.290 1.00 38.41 123 ASN A CA 1
ATOM 947 C C . ASN A 1 123 ? -1.684 12.509 -12.292 1.00 38.41 123 ASN A C 1
ATOM 949 O O . ASN A 1 123 ? -2.266 12.085 -13.284 1.00 38.41 123 ASN A O 1
ATOM 953 N N . ALA A 1 124 ? -2.368 12.873 -11.202 1.00 42.94 124 ALA A N 1
ATOM 954 C CA . ALA A 1 124 ? -3.830 12.752 -11.108 1.00 42.94 124 ALA A CA 1
ATOM 955 C C . ALA A 1 124 ? -4.549 14.040 -10.663 1.00 42.94 124 ALA A C 1
ATOM 957 O O . ALA A 1 124 ? -5.572 13.957 -9.986 1.00 42.94 124 ALA A O 1
ATOM 958 N N . SER A 1 125 ? -4.036 15.217 -11.043 1.00 42.88 125 SER A N 1
ATOM 959 C CA . SER A 1 125 ? -4.741 16.494 -10.861 1.00 42.88 125 SER A CA 1
ATOM 960 C C . SER A 1 125 ? -4.528 17.433 -12.051 1.00 42.88 125 SER A C 1
ATOM 962 O O . SER A 1 125 ? -3.827 18.434 -11.969 1.00 42.88 125 SER A O 1
ATOM 964 N N . ARG A 1 126 ? -5.142 17.092 -13.184 1.00 39.84 126 ARG A N 1
ATOM 965 C CA . ARG A 1 126 ? -5.478 18.044 -14.249 1.00 39.84 126 ARG A CA 1
ATOM 966 C C . ARG A 1 126 ? -6.918 17.758 -14.665 1.00 39.84 126 ARG A C 1
ATOM 968 O O . ARG A 1 126 ? -7.176 17.087 -15.651 1.00 39.84 126 ARG A O 1
ATOM 975 N N . ASN A 1 127 ? -7.847 18.194 -13.821 1.00 34.25 127 ASN A N 1
ATOM 976 C CA . ASN A 1 127 ? -9.256 18.333 -14.164 1.00 34.25 127 ASN A CA 1
ATOM 977 C C . ASN A 1 127 ? -9.676 19.713 -13.646 1.00 34.25 127 ASN A C 1
ATOM 979 O O . ASN A 1 127 ? -9.796 19.911 -12.444 1.00 34.25 127 ASN A O 1
ATOM 983 N N . SER A 1 128 ? -9.647 20.698 -14.541 1.00 41.81 128 SER A N 1
ATOM 984 C CA . SER A 1 128 ? -10.849 21.378 -15.036 1.00 41.81 128 SER A CA 1
ATOM 985 C C . SER A 1 128 ? -11.207 22.617 -14.219 1.00 41.81 128 SER A C 1
ATOM 987 O O . SER A 1 128 ? -11.878 22.524 -13.198 1.00 41.81 128 SER A O 1
ATOM 989 N N . HIS A 1 129 ? -10.806 23.775 -14.737 1.00 36.53 129 HIS A N 1
ATOM 990 C CA . HIS A 1 129 ? -11.592 24.998 -14.631 1.00 36.53 129 HIS A CA 1
ATOM 991 C C . HIS A 1 129 ? -11.332 25.815 -15.903 1.00 36.53 129 HIS A C 1
ATOM 993 O O . HIS A 1 129 ? -10.340 26.530 -16.003 1.00 36.53 129 HIS A O 1
ATOM 999 N N . SER A 1 130 ? -12.180 25.611 -16.913 1.00 40.41 130 SER A N 1
ATOM 1000 C CA . SER A 1 130 ? -12.486 26.670 -17.874 1.00 40.41 130 SER A CA 1
ATOM 1001 C C . SER A 1 130 ? -13.325 27.700 -17.137 1.00 40.41 130 SER A C 1
ATOM 1003 O O . SER A 1 130 ? -14.290 27.312 -16.481 1.00 40.41 130 SER A O 1
ATOM 1005 N N . ASP A 1 131 ? -12.955 28.965 -17.248 1.00 37.31 131 ASP A N 1
ATOM 1006 C CA . ASP A 1 131 ? -13.908 30.066 -17.322 1.00 37.31 131 ASP A CA 1
ATOM 1007 C C . ASP A 1 131 ? -13.246 31.156 -18.173 1.00 37.31 131 ASP A C 1
ATOM 1009 O O . ASP A 1 131 ? -12.175 31.668 -17.840 1.00 37.31 131 ASP A O 1
ATOM 1013 N N . GLU A 1 132 ? -13.814 31.375 -19.355 1.00 40.50 132 GLU A N 1
ATOM 1014 C CA . GLU A 1 132 ? -13.476 32.487 -20.229 1.00 40.50 132 GLU A CA 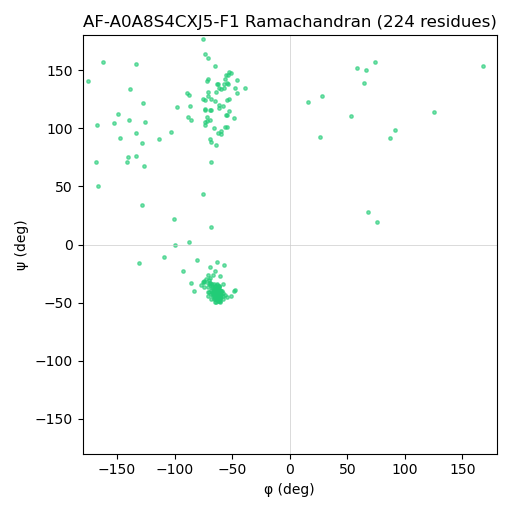1
ATOM 1015 C C . GLU A 1 132 ? -14.324 33.688 -19.817 1.00 40.50 132 GLU A C 1
ATOM 1017 O O . GLU A 1 132 ? -15.534 33.642 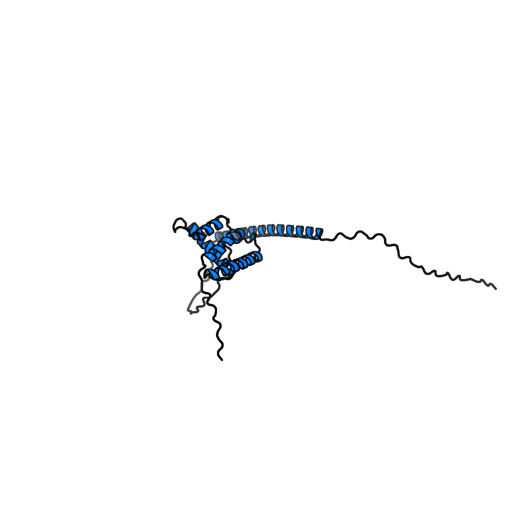-20.003 1.00 40.50 132 GLU A O 1
ATOM 1022 N N . ASP A 1 133 ? -13.708 34.795 -19.397 1.00 38.03 133 ASP A N 1
ATOM 1023 C CA . ASP A 1 133 ? -14.292 36.112 -19.659 1.00 38.03 133 ASP A CA 1
ATOM 1024 C C . ASP A 1 133 ? -13.227 37.228 -19.746 1.00 38.03 133 ASP A C 1
ATOM 1026 O O . ASP A 1 133 ? -12.635 37.679 -18.771 1.00 38.03 133 ASP A O 1
ATOM 1030 N N . ARG A 1 134 ? -12.992 37.619 -21.005 1.00 42.06 134 ARG A N 1
ATOM 1031 C CA . ARG A 1 134 ? -12.855 38.979 -21.565 1.00 42.06 134 ARG A CA 1
ATOM 1032 C C . ARG A 1 134 ? -11.866 40.002 -20.969 1.00 42.06 134 ARG A C 1
ATOM 1034 O O . ARG A 1 134 ? -12.125 40.670 -19.979 1.00 42.06 134 ARG A O 1
ATOM 1041 N N . ARG A 1 135 ? -10.833 40.256 -21.793 1.00 38.56 135 ARG A N 1
ATOM 1042 C CA . ARG A 1 135 ? -10.409 41.558 -22.377 1.00 38.56 135 ARG A CA 1
ATOM 1043 C C . ARG A 1 135 ? -10.732 42.836 -21.578 1.00 38.56 135 ARG A C 1
ATOM 1045 O O . ARG A 1 135 ? -11.896 43.205 -21.498 1.00 38.56 135 ARG A O 1
ATOM 1052 N N . ALA A 1 136 ? -9.710 43.667 -21.353 1.00 33.75 136 ALA A N 1
ATOM 1053 C CA . ALA A 1 136 ? -9.370 44.774 -22.262 1.00 33.75 136 ALA A CA 1
ATOM 1054 C C . ALA A 1 136 ? -8.074 45.493 -21.832 1.00 33.75 136 ALA A C 1
ATOM 1056 O O . ALA A 1 136 ? -7.925 45.776 -20.650 1.00 33.75 136 ALA A O 1
ATOM 1057 N N . THR A 1 137 ? -7.258 45.865 -22.839 1.00 35.81 137 THR A N 1
ATOM 1058 C CA . THR A 1 137 ? -6.410 47.087 -22.924 1.00 35.81 137 THR A CA 1
ATOM 1059 C C . THR A 1 137 ? -5.259 47.222 -21.901 1.00 35.81 137 THR A C 1
ATOM 1061 O O . THR A 1 137 ? -5.435 46.930 -20.735 1.00 35.81 137 THR A O 1
ATOM 1064 N N . GLN A 1 138 ? -4.044 47.682 -22.201 1.00 33.78 138 GLN A N 1
ATOM 1065 C CA . GLN A 1 138 ? -3.489 48.480 -23.300 1.00 33.78 138 GLN A CA 1
ATOM 1066 C C . GLN A 1 138 ? -2.073 48.910 -22.844 1.00 33.78 138 GLN A C 1
ATOM 1068 O O . GLN A 1 138 ? -1.877 49.013 -21.639 1.00 33.78 138 GLN A O 1
ATOM 1073 N N . GLU A 1 139 ? -1.173 49.154 -23.811 1.00 33.53 139 GLU A N 1
ATOM 1074 C CA . GLU A 1 139 ? 0.076 49.960 -23.749 1.00 33.53 139 GLU A CA 1
ATOM 1075 C C . GLU A 1 139 ? 1.163 49.568 -22.717 1.00 33.53 139 GLU A C 1
ATOM 1077 O O . GLU A 1 139 ? 0.893 48.992 -21.677 1.00 33.53 139 GLU A O 1
ATOM 1082 N N . ASP A 1 140 ? 2.456 49.804 -22.888 1.00 33.53 140 ASP A N 1
ATOM 1083 C CA . ASP A 1 140 ? 3.305 50.250 -23.985 1.00 33.53 140 ASP A CA 1
ATOM 1084 C C . ASP A 1 140 ? 4.742 49.846 -23.576 1.00 33.53 140 ASP A C 1
ATOM 1086 O O . ASP A 1 140 ? 5.029 49.627 -22.398 1.00 33.53 140 ASP A O 1
ATOM 1090 N N . GLU A 1 141 ? 5.609 49.707 -24.571 1.00 43.47 141 GLU A N 1
ATOM 1091 C CA . GLU A 1 141 ? 7.055 49.982 -24.571 1.00 43.47 141 GLU A CA 1
ATOM 1092 C C . GLU A 1 141 ? 7.784 50.135 -23.213 1.00 43.47 141 GLU A C 1
ATOM 1094 O O . GLU A 1 141 ? 7.536 51.079 -22.468 1.00 43.47 141 GLU A O 1
ATOM 1099 N N . THR A 1 142 ? 8.819 49.324 -22.959 1.00 43.06 142 THR A N 1
ATOM 1100 C CA . THR A 1 142 ? 10.110 49.802 -22.407 1.00 43.06 142 THR A CA 1
ATOM 1101 C C . THR A 1 142 ? 11.153 48.695 -22.540 1.00 43.06 142 THR A C 1
ATOM 1103 O O . THR A 1 142 ? 11.195 47.735 -21.772 1.00 43.06 142 THR A O 1
ATOM 1106 N N . TRP A 1 143 ? 12.016 48.853 -23.540 1.00 47.28 143 TRP A N 1
ATOM 1107 C CA . TRP A 1 143 ? 13.370 48.320 -23.504 1.00 47.28 143 TRP A CA 1
ATOM 1108 C C . TRP A 1 143 ? 14.156 49.094 -22.441 1.00 47.28 143 TRP A C 1
ATOM 1110 O O . TRP A 1 143 ? 14.237 50.318 -22.518 1.00 47.28 143 TRP A O 1
ATOM 1120 N N . SER A 1 144 ? 14.759 48.401 -21.477 1.00 42.72 144 SER A N 1
ATOM 1121 C CA . SER A 1 144 ? 15.877 48.957 -20.715 1.00 42.72 144 SER A CA 1
ATOM 1122 C C . SER A 1 144 ? 16.919 47.874 -20.505 1.00 42.72 144 SER A C 1
ATOM 1124 O O . SER A 1 144 ? 16.732 46.954 -19.709 1.00 42.72 144 SER A O 1
ATOM 1126 N N . ASP A 1 145 ? 18.018 48.023 -21.241 1.00 43.69 145 ASP A N 1
ATOM 1127 C CA . ASP A 1 145 ? 19.326 47.500 -20.878 1.00 43.69 145 ASP A CA 1
ATOM 1128 C C . ASP A 1 145 ? 19.633 47.801 -19.407 1.00 43.69 145 ASP A C 1
ATOM 1130 O O . ASP A 1 145 ? 19.293 48.861 -18.870 1.00 43.69 145 ASP A O 1
ATOM 1134 N N . GLY A 1 146 ? 20.270 46.830 -18.766 1.00 37.91 146 GLY A N 1
ATOM 1135 C CA . GLY A 1 146 ? 20.615 46.846 -17.356 1.00 37.91 146 GLY A CA 1
ATOM 1136 C C . GLY A 1 146 ? 21.584 45.716 -17.062 1.00 37.91 146 GLY A C 1
ATOM 1137 O O . GLY A 1 146 ? 21.221 44.715 -16.449 1.00 37.91 146 GLY A O 1
ATOM 1138 N N . GLU A 1 147 ? 22.818 45.870 -17.541 1.00 46.12 147 GLU A N 1
ATOM 1139 C CA . GLU A 1 147 ? 23.975 45.218 -16.938 1.00 46.12 147 GLU A CA 1
ATOM 1140 C C . GLU A 1 147 ? 23.958 45.424 -15.419 1.00 46.12 147 GLU A C 1
ATOM 1142 O O . GLU A 1 147 ? 23.790 46.542 -14.928 1.00 46.12 147 GLU A O 1
ATOM 1147 N N . GLY A 1 148 ? 24.215 44.343 -14.683 1.00 42.97 148 GLY A N 1
ATOM 1148 C CA . GLY A 1 148 ? 24.689 44.426 -13.310 1.00 42.97 148 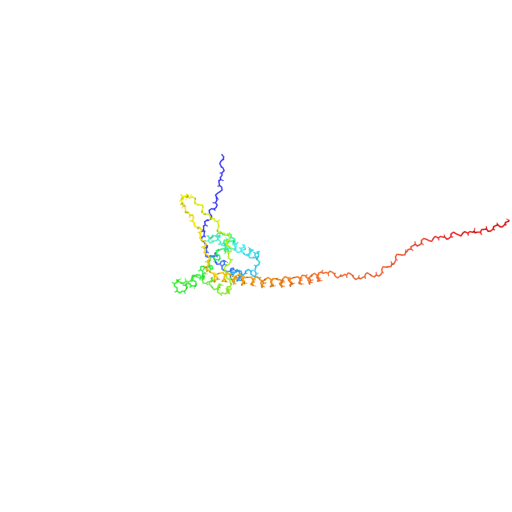GLY A CA 1
ATOM 1149 C C . GLY A 1 148 ? 23.855 43.666 -12.287 1.00 42.97 148 GLY A C 1
ATOM 1150 O O . GLY A 1 148 ? 22.781 44.093 -11.884 1.00 42.97 148 GLY A O 1
ATOM 1151 N N . ILE A 1 149 ? 24.512 42.645 -11.728 1.00 45.28 149 ILE A N 1
ATOM 1152 C CA . ILE A 1 149 ? 24.321 42.100 -10.377 1.00 45.28 149 ILE A CA 1
ATOM 1153 C C . ILE A 1 149 ? 23.228 41.028 -10.250 1.00 45.28 149 ILE A C 1
ATOM 1155 O O . ILE A 1 149 ? 22.084 41.310 -9.911 1.00 45.28 149 ILE A O 1
ATOM 1159 N N . SER A 1 150 ? 23.640 39.761 -10.393 1.00 44.44 150 SER A N 1
ATOM 1160 C CA . SER A 1 150 ? 23.265 38.650 -9.489 1.00 44.44 150 SER A CA 1
ATOM 1161 C C . SER A 1 150 ? 24.162 37.420 -9.721 1.00 44.44 150 SER A C 1
ATOM 1163 O O . SER A 1 150 ? 23.683 36.299 -9.875 1.00 44.44 150 SER A O 1
ATOM 1165 N N . GLU A 1 151 ? 25.486 37.612 -9.733 1.00 42.03 151 GLU A N 1
ATOM 1166 C CA . GLU A 1 151 ? 26.457 36.508 -9.848 1.00 42.03 151 GLU A CA 1
ATOM 1167 C C . GLU A 1 151 ? 26.322 35.508 -8.678 1.00 42.03 151 GLU A C 1
ATOM 1169 O O . GLU A 1 151 ? 26.508 34.313 -8.850 1.00 42.03 151 GLU A O 1
ATOM 1174 N N . ALA A 1 152 ? 25.841 35.947 -7.510 1.00 45.12 152 ALA A N 1
ATOM 1175 C CA . ALA A 1 152 ? 25.603 35.068 -6.361 1.00 45.12 152 ALA A CA 1
ATOM 1176 C C . ALA A 1 152 ? 24.407 34.101 -6.525 1.00 45.12 152 ALA A C 1
ATOM 1178 O O . ALA A 1 152 ? 24.391 33.039 -5.905 1.00 45.12 152 ALA A O 1
ATOM 1179 N N . ALA A 1 153 ? 23.405 34.438 -7.348 1.00 47.66 153 ALA A N 1
ATOM 1180 C CA . ALA A 1 153 ? 22.234 33.578 -7.562 1.00 47.66 153 ALA A CA 1
ATOM 1181 C C . ALA A 1 153 ? 22.482 32.522 -8.652 1.00 47.66 153 ALA A C 1
ATOM 1183 O O . ALA A 1 153 ? 21.988 31.401 -8.538 1.00 47.66 153 ALA A O 1
ATOM 1184 N N . GLY A 1 154 ? 23.288 32.857 -9.669 1.00 44.31 154 GLY A N 1
ATOM 1185 C CA . GLY A 1 154 ? 23.731 31.905 -10.692 1.00 44.31 154 GLY A CA 1
ATOM 1186 C C . GLY A 1 154 ? 24.609 30.801 -10.101 1.00 44.31 154 GLY A C 1
ATOM 1187 O O . GLY A 1 154 ? 24.339 29.622 -10.324 1.00 44.31 154 GLY A O 1
ATOM 1188 N N . VAL A 1 155 ? 25.567 31.174 -9.245 1.00 50.69 155 VAL A N 1
ATOM 1189 C CA . VAL A 1 155 ? 26.506 30.232 -8.611 1.00 50.69 155 VAL A CA 1
ATOM 1190 C C . VAL A 1 155 ? 25.785 29.243 -7.686 1.00 50.69 155 VAL A C 1
ATOM 1192 O O . VAL A 1 155 ? 26.086 28.056 -7.721 1.00 50.69 155 VAL A O 1
ATOM 1195 N N . ALA A 1 156 ? 24.762 29.676 -6.939 1.00 57.12 156 ALA A N 1
ATOM 1196 C CA . ALA A 1 156 ? 23.964 28.775 -6.097 1.00 57.12 156 ALA A CA 1
ATOM 1197 C C . ALA A 1 156 ? 23.151 27.748 -6.915 1.00 57.12 156 ALA A C 1
ATOM 1199 O O . ALA A 1 156 ? 22.950 26.613 -6.481 1.00 57.12 156 ALA A O 1
ATOM 1200 N N . THR A 1 157 ? 22.679 28.124 -8.111 1.00 68.12 157 THR A N 1
ATOM 1201 C CA . THR A 1 157 ? 21.994 27.183 -9.015 1.00 68.12 157 THR A CA 1
ATOM 1202 C C . THR A 1 157 ? 22.961 26.257 -9.745 1.00 68.12 157 THR A C 1
ATOM 1204 O O . THR A 1 157 ? 22.637 25.091 -9.965 1.00 68.12 157 THR A O 1
ATOM 1207 N N . GLU A 1 158 ? 24.150 26.752 -10.085 1.00 70.81 158 GLU A N 1
ATOM 1208 C CA . GLU A 1 158 ? 25.210 25.983 -10.732 1.00 70.81 158 GLU A CA 1
ATOM 1209 C C . GLU A 1 158 ? 25.813 24.950 -9.774 1.00 70.81 158 GLU A C 1
ATOM 1211 O O . GLU A 1 158 ? 25.985 23.794 -10.153 1.00 70.81 158 GLU A O 1
ATOM 1216 N N . GLU A 1 159 ? 26.024 25.316 -8.508 1.00 76.50 159 GLU A N 1
ATOM 1217 C CA . GLU A 1 159 ? 26.466 24.404 -7.451 1.00 76.50 159 GLU A CA 1
ATOM 1218 C C . GLU A 1 159 ? 25.456 23.269 -7.232 1.00 76.50 159 GLU A C 1
ATOM 1220 O O . GLU A 1 159 ? 25.832 22.097 -7.192 1.00 76.50 159 GLU A O 1
ATOM 1225 N N . LEU A 1 160 ? 24.157 23.583 -7.191 1.00 81.50 160 LEU A N 1
ATOM 1226 C CA . LEU A 1 160 ? 23.100 22.579 -7.046 1.00 81.50 160 LEU A CA 1
ATOM 1227 C C . LEU A 1 160 ? 22.996 21.666 -8.281 1.00 81.50 160 LEU A C 1
ATOM 1229 O O . LEU A 1 160 ? 22.739 20.465 -8.148 1.00 81.50 160 LEU A O 1
ATOM 1233 N N . LEU A 1 161 ? 23.227 22.207 -9.483 1.00 88.25 161 LEU A N 1
ATOM 1234 C CA . LEU A 1 161 ? 23.301 21.430 -10.723 1.00 88.25 161 LEU A CA 1
ATOM 1235 C C . LEU A 1 161 ? 24.523 20.496 -10.722 1.00 88.25 161 LEU A C 1
ATOM 1237 O O . LEU A 1 161 ? 24.392 19.325 -11.082 1.00 88.25 161 LEU A O 1
ATOM 1241 N N . ALA A 1 162 ? 25.685 20.983 -10.280 1.00 89.69 162 ALA A N 1
ATOM 1242 C CA . ALA A 1 162 ? 26.908 20.197 -10.149 1.00 89.69 162 ALA A CA 1
ATOM 1243 C C . ALA A 1 162 ? 26.749 19.079 -9.105 1.00 89.69 162 ALA A C 1
ATOM 1245 O O . ALA A 1 162 ? 27.095 17.927 -9.375 1.00 89.69 162 ALA A O 1
ATOM 1246 N N . GLU A 1 163 ? 26.134 19.367 -7.955 1.00 88.19 163 GLU A N 1
ATOM 1247 C CA . GLU A 1 163 ? 25.825 18.373 -6.922 1.00 88.19 163 GLU A CA 1
ATOM 1248 C C . GLU A 1 163 ? 24.854 17.299 -7.445 1.00 88.19 163 GLU A C 1
ATOM 1250 O O . GLU A 1 163 ? 25.052 16.098 -7.227 1.00 88.19 163 GLU A O 1
ATOM 1255 N N . ALA A 1 164 ? 23.818 17.702 -8.189 1.00 88.12 164 ALA A N 1
ATOM 1256 C CA . ALA A 1 164 ? 22.889 16.774 -8.828 1.00 88.12 164 ALA A CA 1
ATOM 1257 C C . ALA A 1 164 ? 23.579 15.908 -9.897 1.00 88.12 164 ALA A C 1
ATOM 1259 O O . ALA A 1 164 ? 23.319 14.701 -9.975 1.00 88.12 164 ALA A O 1
ATOM 1260 N N . ALA A 1 165 ? 24.485 16.489 -10.686 1.00 92.19 165 ALA A N 1
ATOM 1261 C CA . ALA A 1 165 ? 25.269 15.770 -11.683 1.00 92.19 165 ALA A CA 1
ATOM 1262 C C . ALA A 1 165 ? 26.198 14.736 -11.029 1.00 92.19 165 ALA A C 1
ATOM 1264 O O . ALA A 1 165 ? 26.202 13.579 -11.449 1.00 92.19 165 ALA A O 1
ATOM 1265 N N . MET A 1 166 ? 26.901 15.098 -9.950 1.00 95.38 166 MET A N 1
ATOM 1266 C CA . MET A 1 166 ? 27.753 14.172 -9.192 1.00 95.38 166 MET A CA 1
ATOM 1267 C C . MET A 1 166 ? 26.951 13.013 -8.593 1.00 95.38 166 MET A C 1
ATOM 1269 O O . MET A 1 166 ? 27.342 11.854 -8.728 1.00 95.38 166 MET A O 1
ATOM 1273 N N . ARG A 1 167 ? 25.789 13.293 -7.986 1.00 91.81 167 ARG A N 1
ATOM 1274 C CA . ARG A 1 167 ? 24.888 12.247 -7.468 1.00 91.81 167 ARG A CA 1
ATOM 1275 C C . ARG A 1 167 ? 24.392 11.316 -8.573 1.00 91.81 167 ARG A C 1
ATOM 1277 O O . ARG A 1 167 ? 24.305 10.109 -8.359 1.00 91.81 167 ARG A O 1
ATOM 1284 N N . THR A 1 168 ? 24.087 11.865 -9.748 1.00 90.50 168 THR A N 1
ATOM 1285 C CA . THR A 1 168 ? 23.637 11.089 -10.912 1.00 90.50 168 THR A CA 1
ATOM 1286 C C . THR A 1 168 ? 24.758 10.212 -11.466 1.00 90.50 168 THR A C 1
ATOM 1288 O O . THR A 1 168 ? 24.519 9.042 -11.754 1.00 90.50 168 THR A O 1
ATOM 1291 N N . ALA A 1 169 ? 25.983 10.735 -11.56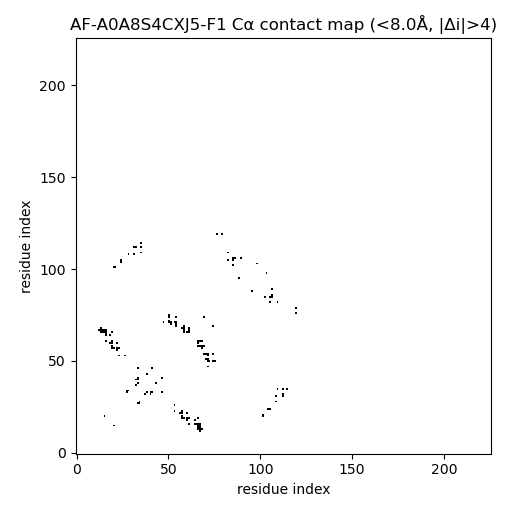1 1.00 89.56 169 ALA A N 1
ATOM 1292 C CA . ALA A 1 169 ? 27.151 9.974 -11.996 1.00 89.56 169 ALA A CA 1
ATOM 1293 C C . ALA A 1 169 ? 27.438 8.792 -11.055 1.00 89.56 169 ALA A C 1
ATOM 1295 O O . ALA A 1 169 ? 27.563 7.660 -11.512 1.00 89.56 169 ALA A O 1
ATOM 1296 N N . LEU A 1 170 ? 27.420 9.024 -9.740 1.00 91.44 170 LEU A N 1
ATOM 1297 C CA . LEU A 1 170 ? 27.662 7.982 -8.735 1.00 91.44 170 LEU A CA 1
ATOM 1298 C C . LEU A 1 170 ? 26.557 6.908 -8.749 1.00 91.44 170 LEU A C 1
ATOM 1300 O O . LEU A 1 170 ? 26.824 5.712 -8.621 1.00 91.44 170 LEU A O 1
ATOM 1304 N N . ALA A 1 171 ? 25.302 7.312 -8.971 1.00 89.94 171 ALA A N 1
ATOM 1305 C CA . ALA A 1 171 ? 24.200 6.372 -9.173 1.00 89.94 171 ALA A CA 1
ATOM 1306 C C . ALA A 1 171 ? 24.383 5.531 -10.451 1.00 89.94 171 ALA A C 1
ATOM 1308 O O . ALA A 1 171 ? 24.127 4.325 -10.428 1.00 89.94 171 ALA A O 1
ATOM 1309 N N . ALA A 1 172 ? 24.856 6.142 -11.541 1.00 90.44 172 ALA A N 1
ATOM 1310 C CA . ALA A 1 172 ? 25.142 5.443 -12.791 1.00 90.44 172 ALA A CA 1
ATOM 1311 C C . ALA A 1 172 ? 26.291 4.430 -12.636 1.00 90.44 172 ALA A C 1
ATOM 1313 O O . ALA A 1 172 ? 26.180 3.311 -13.136 1.00 90.44 172 ALA A O 1
ATOM 1314 N N . GLU A 1 173 ? 27.346 4.763 -11.886 1.00 90.38 173 GLU A N 1
ATOM 1315 C CA . GLU A 1 173 ? 28.439 3.832 -11.564 1.00 90.38 173 GLU A CA 1
ATOM 1316 C C . GLU A 1 173 ? 27.933 2.615 -10.780 1.00 90.38 173 GLU A C 1
ATOM 1318 O O . GLU A 1 173 ? 28.182 1.473 -11.170 1.00 90.38 173 GLU A O 1
ATOM 1323 N N . LYS A 1 174 ? 27.136 2.835 -9.726 1.00 93.38 174 LYS A N 1
ATOM 1324 C CA . LYS A 1 174 ? 26.536 1.741 -8.942 1.00 93.38 174 LYS A CA 1
ATOM 1325 C C . LYS A 1 174 ? 25.619 0.859 -9.788 1.00 93.38 174 LYS A C 1
ATOM 1327 O O . LYS A 1 174 ? 25.586 -0.361 -9.615 1.00 93.38 174 LYS A O 1
ATOM 1332 N N . GLN A 1 175 ? 24.891 1.459 -10.727 1.00 88.94 175 GLN A N 1
ATOM 1333 C CA . GLN A 1 175 ? 24.073 0.713 -11.673 1.00 88.94 175 GLN A CA 1
ATOM 1334 C C . GLN A 1 175 ? 24.934 -0.132 -12.627 1.00 88.94 175 GLN A C 1
ATOM 1336 O O . GLN A 1 175 ? 24.598 -1.291 -12.869 1.00 88.94 175 GLN A O 1
ATOM 1341 N N . ALA A 1 176 ? 26.051 0.398 -13.131 1.00 91.19 176 ALA A N 1
ATOM 1342 C CA . ALA A 1 176 ? 26.969 -0.334 -14.005 1.00 91.19 176 ALA A CA 1
ATOM 1343 C C . ALA A 1 176 ? 27.633 -1.531 -13.297 1.00 91.19 176 ALA A C 1
ATOM 1345 O O . ALA A 1 176 ? 27.747 -2.609 -13.889 1.00 91.19 176 ALA A O 1
ATOM 1346 N N . GLU A 1 177 ? 28.000 -1.382 -12.020 1.00 92.94 177 GLU A N 1
ATOM 1347 C CA . GLU A 1 177 ? 28.496 -2.481 -11.177 1.00 92.94 177 GLU A CA 1
ATOM 1348 C C . GLU A 1 177 ? 27.445 -3.592 -11.036 1.00 92.94 177 GLU A C 1
ATOM 1350 O O . GLU A 1 177 ? 27.737 -4.765 -11.273 1.00 92.94 177 GLU A O 1
ATOM 1355 N N . SER A 1 178 ? 26.197 -3.228 -10.721 1.00 87.44 178 SER A N 1
ATOM 1356 C CA . SER A 1 178 ? 25.094 -4.188 -10.582 1.00 87.44 178 SER A CA 1
ATOM 1357 C C . SER A 1 178 ? 24.798 -4.935 -11.887 1.00 87.44 178 SER A C 1
ATOM 1359 O O . SER A 1 178 ? 24.599 -6.151 -11.873 1.00 87.44 178 SER A O 1
ATOM 1361 N N . VAL A 1 179 ? 24.812 -4.236 -13.028 1.00 95.56 179 VAL A N 1
ATOM 1362 C CA . VAL A 1 179 ? 24.636 -4.862 -14.347 1.00 95.56 179 VAL A CA 1
ATOM 1363 C C . VAL A 1 179 ? 25.787 -5.820 -14.651 1.00 95.56 179 VAL A C 1
ATOM 1365 O O . VAL A 1 179 ? 25.541 -6.923 -15.138 1.00 95.56 179 VAL A O 1
ATOM 1368 N N . SER A 1 180 ? 27.026 -5.446 -14.327 1.00 95.50 180 SER A N 1
ATOM 1369 C CA . SER A 1 180 ? 28.198 -6.307 -14.533 1.00 95.50 180 SER A CA 1
ATOM 1370 C C . SER A 1 180 ? 28.102 -7.597 -13.714 1.00 95.50 180 SER A C 1
ATOM 1372 O O . SER A 1 180 ? 28.264 -8.683 -14.270 1.00 95.50 180 SER A O 1
ATOM 1374 N N . GLN A 1 181 ? 27.718 -7.500 -12.435 1.00 95.50 181 GLN A N 1
ATOM 1375 C CA . GLN A 1 181 ? 27.466 -8.667 -11.579 1.00 95.50 181 GLN A CA 1
ATOM 1376 C C . GLN A 1 181 ? 26.358 -9.566 -12.144 1.00 95.50 181 GLN A C 1
ATOM 1378 O O . GLN A 1 181 ? 26.505 -10.786 -12.195 1.00 95.50 181 GLN A O 1
ATOM 1383 N N . ALA A 1 182 ? 25.257 -8.982 -12.627 1.00 92.12 182 ALA A N 1
ATOM 1384 C CA . ALA A 1 182 ? 24.175 -9.750 -13.242 1.00 92.12 182 ALA A CA 1
ATOM 1385 C C . ALA A 1 182 ? 24.639 -10.498 -14.506 1.00 92.12 182 ALA A C 1
ATOM 1387 O O . ALA A 1 182 ? 24.249 -11.646 -14.725 1.00 92.12 182 ALA A O 1
ATOM 1388 N N . VAL A 1 183 ? 25.495 -9.881 -15.328 1.00 97.12 183 VAL A N 1
ATOM 1389 C CA . VAL A 1 183 ? 26.077 -10.523 -16.517 1.00 97.12 183 VAL A CA 1
ATOM 1390 C C . VAL A 1 183 ? 27.007 -11.679 -16.135 1.00 97.12 183 VAL A C 1
ATOM 1392 O O . VAL A 1 183 ? 26.979 -12.712 -16.806 1.00 97.12 183 VAL A O 1
ATOM 1395 N N . GLU A 1 184 ? 27.801 -11.553 -15.071 1.00 95.62 184 GLU A N 1
ATOM 1396 C CA . GLU A 1 184 ? 28.648 -12.646 -14.571 1.00 95.62 184 GLU A CA 1
ATOM 1397 C C . GLU A 1 184 ? 27.822 -13.842 -14.089 1.00 95.62 184 GLU A C 1
ATOM 1399 O O . GLU A 1 184 ? 28.075 -14.966 -14.524 1.00 95.62 184 GLU A O 1
ATOM 1404 N N . LEU A 1 185 ? 26.767 -13.600 -13.305 1.00 96.44 185 LEU A N 1
ATOM 1405 C CA . LEU A 1 185 ? 25.847 -14.654 -12.860 1.00 96.44 185 LEU A CA 1
ATOM 1406 C C . LEU A 1 185 ? 25.164 -15.360 -14.041 1.00 96.44 185 LEU A C 1
ATOM 1408 O O . LEU A 1 185 ? 25.019 -16.583 -14.050 1.00 96.44 185 LEU A O 1
ATOM 1412 N N . LEU A 1 186 ? 24.776 -14.610 -15.078 1.00 95.25 186 LEU A N 1
ATOM 1413 C CA . LEU A 1 186 ? 24.214 -15.194 -16.298 1.00 95.25 186 LEU A CA 1
ATOM 1414 C C . LEU A 1 186 ? 25.236 -16.061 -17.044 1.00 95.25 186 LEU A C 1
ATOM 1416 O O . LEU A 1 186 ? 24.875 -17.124 -17.550 1.00 95.25 186 LEU A O 1
ATOM 1420 N N . ARG A 1 187 ? 26.508 -15.645 -17.106 1.00 94.50 187 ARG A N 1
ATOM 1421 C CA . ARG A 1 187 ? 27.580 -16.452 -17.713 1.00 94.50 187 ARG A CA 1
ATOM 1422 C C . ARG A 1 187 ? 27.815 -17.747 -16.941 1.00 94.50 187 ARG A C 1
ATOM 1424 O O . ARG A 1 187 ? 27.971 -18.789 -17.574 1.00 94.50 187 ARG A O 1
ATOM 1431 N N . GLU A 1 188 ? 27.802 -17.694 -15.612 1.00 94.81 188 GLU A N 1
ATOM 1432 C CA . GLU A 1 188 ? 27.935 -18.875 -14.755 1.00 94.81 188 GLU A CA 1
ATOM 1433 C C . GLU A 1 188 ? 26.779 -19.858 -14.980 1.00 94.81 188 GLU A C 1
ATOM 1435 O O . GLU A 1 188 ? 27.006 -21.037 -15.255 1.00 94.81 188 GLU A O 1
ATOM 1440 N N . LEU A 1 189 ? 25.539 -19.361 -14.985 1.00 93.06 189 LEU A N 1
ATOM 1441 C CA . LEU A 1 189 ? 24.350 -20.180 -15.221 1.00 93.06 189 LEU A CA 1
ATOM 1442 C C . LEU A 1 189 ? 24.369 -20.841 -16.608 1.00 93.06 189 LEU A C 1
ATOM 1444 O O . LEU A 1 189 ? 24.087 -22.031 -16.737 1.00 93.06 189 LEU A O 1
ATOM 1448 N N . VAL A 1 190 ? 24.752 -20.098 -17.652 1.00 92.88 190 VAL A N 1
ATOM 1449 C CA . VAL A 1 190 ? 24.934 -20.656 -19.003 1.00 92.88 190 VAL A CA 1
ATOM 1450 C C . VAL A 1 190 ? 26.052 -21.702 -19.025 1.00 92.88 190 VAL A C 1
ATOM 1452 O O . VAL A 1 190 ? 25.936 -22.694 -19.742 1.00 92.88 190 VAL A O 1
ATOM 1455 N N . GLY A 1 191 ? 27.112 -21.519 -18.233 1.00 90.38 191 GLY A N 1
ATOM 1456 C CA . GLY A 1 191 ? 28.181 -22.503 -18.060 1.00 90.38 191 GLY A CA 1
ATOM 1457 C C . GLY A 1 191 ? 27.685 -23.818 -17.459 1.00 90.38 191 GLY A C 1
ATOM 1458 O O . GLY A 1 191 ? 28.025 -24.881 -17.972 1.00 90.38 191 GLY A O 1
ATOM 1459 N N . ILE A 1 192 ? 26.832 -23.747 -16.434 1.00 90.69 192 ILE A N 1
ATOM 1460 C CA . ILE A 1 192 ? 26.223 -24.919 -15.782 1.00 90.69 192 ILE A CA 1
ATOM 1461 C C . ILE A 1 192 ? 25.247 -25.632 -16.726 1.00 90.69 192 ILE A C 1
ATOM 1463 O O . ILE A 1 192 ? 25.207 -26.860 -16.775 1.00 90.69 192 ILE A O 1
ATOM 1467 N N . LEU A 1 193 ? 24.457 -24.868 -17.483 1.00 86.69 193 LEU A N 1
ATOM 1468 C CA . LEU A 1 193 ? 23.442 -25.412 -18.386 1.00 86.69 193 LEU A CA 1
ATOM 1469 C C . LEU A 1 193 ? 24.009 -25.906 -19.719 1.00 86.69 193 LEU A C 1
ATOM 1471 O O . LEU A 1 193 ? 23.297 -26.593 -20.454 1.00 86.69 193 LEU A O 1
ATOM 1475 N N . ARG A 1 194 ? 25.261 -25.576 -20.066 1.00 83.38 194 ARG A N 1
ATOM 1476 C CA . ARG A 1 194 ? 25.873 -26.062 -21.303 1.00 83.38 194 ARG A CA 1
ATOM 1477 C C . ARG A 1 194 ? 26.104 -27.578 -21.177 1.00 83.38 194 ARG A C 1
ATOM 1479 O O . ARG A 1 194 ? 26.914 -28.001 -20.353 1.00 83.38 194 ARG A O 1
ATOM 1486 N N . PRO A 1 195 ? 25.434 -28.412 -21.993 1.00 71.38 195 PRO A N 1
ATOM 1487 C CA . PRO A 1 195 ? 25.584 -29.857 -21.915 1.00 71.38 195 PRO A CA 1
ATOM 1488 C C . PRO A 1 195 ? 27.033 -30.261 -22.203 1.00 71.38 195 PRO A C 1
ATOM 1490 O O . PRO A 1 195 ? 27.658 -29.768 -23.147 1.00 71.38 195 PRO A O 1
ATOM 1493 N N . ARG A 1 196 ? 27.561 -31.169 -21.373 1.00 67.25 196 ARG A N 1
ATOM 1494 C CA . ARG A 1 196 ? 28.878 -31.786 -21.553 1.00 67.25 196 ARG A CA 1
ATOM 1495 C C . ARG A 1 196 ? 28.935 -32.399 -22.959 1.00 67.25 196 ARG A C 1
ATOM 1497 O O . ARG A 1 196 ? 28.063 -33.213 -23.269 1.00 67.25 196 ARG A O 1
ATOM 1504 N N . PRO A 1 197 ? 29.917 -32.034 -23.805 1.00 68.31 197 PRO A N 1
ATOM 1505 C CA . PRO A 1 197 ? 30.033 -32.633 -25.125 1.00 68.31 197 PRO A CA 1
ATOM 1506 C C . PRO A 1 197 ? 30.149 -34.156 -24.972 1.00 68.31 197 PRO A C 1
ATOM 1508 O O . PRO A 1 197 ? 30.834 -34.620 -24.048 1.00 68.31 197 PRO A O 1
ATOM 1511 N N . PRO A 1 198 ? 29.456 -34.936 -25.821 1.00 69.06 198 PRO A N 1
ATOM 1512 C CA . PRO A 1 198 ? 29.556 -36.384 -25.774 1.00 69.06 198 PRO A CA 1
ATOM 1513 C C . PRO A 1 198 ? 31.029 -36.786 -25.938 1.00 69.06 198 PRO A C 1
ATOM 1515 O O . PRO A 1 198 ? 31.760 -36.123 -26.682 1.00 69.06 198 PRO A O 1
ATOM 1518 N N . PRO A 1 199 ? 31.494 -37.827 -25.223 1.00 71.69 199 PRO A N 1
ATOM 1519 C CA . PRO A 1 199 ? 32.858 -38.314 -25.384 1.00 71.69 199 PRO A CA 1
ATOM 1520 C C . PRO A 1 199 ? 33.123 -38.619 -26.867 1.00 71.69 199 PRO A C 1
ATOM 1522 O O . PRO A 1 199 ? 32.192 -39.040 -27.564 1.00 71.69 199 PRO A O 1
ATOM 1525 N N . PRO A 1 200 ? 34.356 -38.397 -27.365 1.00 72.88 200 PRO A N 1
ATOM 1526 C CA . PRO A 1 200 ? 34.693 -38.721 -28.744 1.00 72.88 200 PRO A CA 1
ATOM 1527 C C . PRO A 1 200 ? 34.313 -40.178 -29.002 1.00 72.88 200 PRO A C 1
ATOM 1529 O O . PRO A 1 200 ? 34.681 -41.067 -28.230 1.00 72.88 200 PRO A O 1
ATOM 1532 N N . ALA A 1 201 ? 33.505 -40.395 -30.041 1.00 71.12 201 ALA A N 1
ATOM 1533 C CA . ALA A 1 201 ? 33.054 -41.726 -30.407 1.00 71.12 201 ALA A CA 1
ATOM 1534 C C . ALA A 1 201 ? 34.280 -42.639 -30.597 1.00 71.12 201 ALA A C 1
ATOM 1536 O O . ALA A 1 201 ? 35.279 -42.187 -31.168 1.00 71.12 201 ALA A O 1
ATOM 1537 N N . PRO A 1 202 ? 34.236 -43.898 -30.123 1.00 70.19 202 PRO A N 1
ATOM 1538 C CA . PRO A 1 202 ? 35.295 -44.853 -30.421 1.00 70.19 202 PRO A CA 1
ATOM 1539 C C . PRO A 1 202 ? 35.472 -44.952 -31.945 1.00 70.19 202 PRO A C 1
ATOM 1541 O O . PRO A 1 202 ? 34.478 -44.809 -32.668 1.00 70.19 202 PRO A O 1
ATOM 1544 N N . PRO A 1 203 ? 36.709 -45.160 -32.438 1.00 63.69 203 PRO A N 1
ATOM 1545 C CA . PRO A 1 203 ? 36.998 -45.190 -33.867 1.00 63.69 203 PRO A CA 1
ATOM 1546 C C . PRO A 1 203 ? 36.065 -46.191 -34.549 1.00 63.69 203 PRO A C 1
ATOM 1548 O O . PRO A 1 203 ? 36.078 -47.383 -34.243 1.00 63.69 203 PRO A O 1
ATOM 1551 N N . GLN A 1 204 ? 35.198 -45.673 -35.420 1.00 56.88 204 GLN A N 1
ATOM 1552 C CA . GLN A 1 204 ? 34.331 -46.487 -36.262 1.00 56.88 204 GLN A CA 1
ATOM 1553 C C . GLN A 1 204 ? 35.228 -47.375 -37.135 1.00 56.88 204 GLN A C 1
ATOM 1555 O O . GLN A 1 204 ? 36.198 -46.861 -37.694 1.00 56.88 204 GLN A O 1
ATOM 1560 N N . PRO A 1 205 ? 34.948 -48.684 -37.261 1.00 56.34 205 PRO A N 1
ATOM 1561 C CA . PRO A 1 205 ? 35.662 -49.514 -38.215 1.00 56.34 205 PRO A CA 1
ATOM 1562 C C . PRO A 1 205 ? 35.388 -48.968 -39.619 1.00 56.34 205 PRO A C 1
ATOM 1564 O O . PRO A 1 205 ? 34.236 -48.864 -40.043 1.00 56.34 205 PRO A O 1
ATOM 1567 N N . GLU A 1 206 ? 36.468 -48.577 -40.291 1.00 52.91 206 GLU A N 1
ATOM 1568 C CA . GLU A 1 206 ? 36.520 -48.143 -41.685 1.00 52.91 206 GLU A CA 1
ATOM 1569 C C . GLU A 1 206 ? 35.571 -49.000 -42.547 1.00 52.91 206 GLU A C 1
ATOM 1571 O O . GLU A 1 206 ? 35.578 -50.234 -42.416 1.00 52.91 206 GLU A O 1
ATOM 1576 N N . PRO A 1 207 ? 34.755 -48.409 -43.441 1.00 51.53 207 PRO A N 1
ATOM 1577 C CA . PRO A 1 207 ? 33.972 -49.203 -44.371 1.00 51.53 207 PRO A CA 1
ATOM 1578 C C . PRO A 1 207 ? 34.946 -50.049 -45.187 1.00 51.53 207 PRO A C 1
ATOM 1580 O O . PRO A 1 207 ? 35.825 -49.528 -45.871 1.00 51.53 207 PRO A O 1
ATOM 1583 N N . THR A 1 208 ? 34.801 -51.371 -45.091 1.00 54.34 208 THR A N 1
ATOM 1584 C CA . THR A 1 208 ? 35.490 -52.306 -45.974 1.00 54.34 208 THR A CA 1
ATOM 1585 C C . THR A 1 208 ? 35.055 -51.973 -47.391 1.00 54.34 208 THR A C 1
ATOM 1587 O O . THR A 1 208 ? 33.976 -52.359 -47.838 1.00 54.34 208 THR A O 1
ATOM 1590 N N . THR A 1 209 ? 35.886 -51.197 -48.081 1.00 54.75 209 THR A N 1
ATOM 1591 C CA . THR A 1 209 ? 35.807 -50.978 -49.513 1.00 54.75 209 THR A CA 1
ATOM 1592 C C . THR A 1 209 ? 35.882 -52.356 -50.152 1.00 54.75 209 THR A C 1
ATOM 1594 O O . THR A 1 209 ? 36.955 -52.953 -50.239 1.00 54.75 209 THR A O 1
ATOM 1597 N N . LEU A 1 210 ? 34.737 -52.897 -50.570 1.00 50.06 210 LEU A N 1
ATOM 1598 C CA . LEU A 1 210 ? 34.701 -53.991 -51.529 1.00 50.06 210 LEU A CA 1
ATOM 1599 C C . LEU A 1 210 ? 35.273 -53.439 -52.836 1.00 50.06 210 LEU A C 1
ATOM 1601 O O . LEU A 1 210 ? 34.556 -52.936 -53.698 1.00 50.06 210 LEU A O 1
ATOM 1605 N N . ILE A 1 211 ? 36.600 -53.483 -52.944 1.00 51.31 211 ILE A N 1
ATOM 1606 C CA . ILE A 1 211 ? 37.319 -53.298 -54.194 1.00 51.31 211 ILE A CA 1
ATOM 1607 C C . ILE A 1 211 ? 36.929 -54.488 -55.064 1.00 51.31 211 ILE A C 1
ATOM 1609 O O . ILE A 1 211 ? 37.411 -55.608 -54.892 1.00 51.31 211 ILE A O 1
ATOM 1613 N N . LEU A 1 212 ? 36.002 -54.227 -55.981 1.00 44.38 212 LEU A N 1
ATOM 1614 C CA . LEU A 1 212 ? 35.712 -55.081 -57.116 1.00 44.38 212 LEU A CA 1
ATOM 1615 C C . LEU A 1 212 ? 37.033 -55.311 -57.862 1.00 44.38 212 LEU A C 1
ATOM 1617 O O . LEU A 1 212 ? 37.622 -54.385 -58.420 1.00 44.38 212 LEU A O 1
ATOM 1621 N N . HIS A 1 213 ? 37.512 -56.548 -57.803 1.00 52.31 213 HIS A N 1
ATOM 1622 C CA . HIS A 1 213 ? 38.716 -57.035 -58.461 1.00 52.31 213 HIS A CA 1
ATOM 1623 C C . HIS A 1 213 ? 38.575 -56.839 -59.984 1.00 52.31 213 HIS A C 1
ATOM 1625 O O . HIS A 1 213 ? 37.976 -57.664 -60.676 1.00 52.31 213 HIS A O 1
ATOM 1631 N N . GLN A 1 214 ? 39.093 -55.731 -60.521 1.00 54.16 214 GLN A N 1
ATOM 1632 C CA . GLN A 1 214 ? 39.318 -55.609 -61.959 1.00 54.16 214 GLN A CA 1
ATOM 1633 C C . GLN A 1 214 ? 40.529 -56.467 -62.332 1.00 54.16 214 GLN A C 1
ATOM 1635 O O . GLN A 1 214 ? 41.648 -56.229 -61.882 1.00 54.16 214 GLN A O 1
ATOM 1640 N N . HIS A 1 215 ? 40.269 -57.484 -63.152 1.00 49.66 215 HIS A N 1
ATOM 1641 C CA . HIS A 1 215 ? 41.273 -58.307 -63.813 1.00 49.66 215 HIS A CA 1
ATOM 1642 C C . HIS A 1 215 ? 42.213 -57.440 -64.672 1.00 49.66 215 HIS A C 1
ATOM 1644 O O . HIS A 1 215 ? 41.722 -56.624 -65.456 1.00 49.66 215 HIS A O 1
ATOM 1650 N N . PRO A 1 216 ? 43.540 -57.644 -64.622 1.00 50.81 216 PRO A N 1
ATOM 1651 C CA . PRO A 1 216 ? 44.439 -57.056 -65.602 1.00 50.81 216 PRO A CA 1
ATOM 1652 C C . PRO A 1 216 ? 44.294 -57.791 -66.942 1.00 50.81 216 PRO A C 1
ATOM 1654 O O . PRO A 1 216 ? 44.594 -58.979 -67.063 1.00 50.81 216 PRO A O 1
ATOM 1657 N N . HIS A 1 217 ? 43.837 -57.071 -67.966 1.00 51.12 217 HIS A N 1
ATOM 1658 C CA . HIS A 1 217 ? 43.920 -57.517 -69.353 1.00 51.12 217 HIS A CA 1
ATOM 1659 C C . HIS A 1 217 ? 45.385 -57.438 -69.805 1.00 51.12 217 HIS A C 1
ATOM 1661 O O . HIS A 1 217 ? 45.938 -56.356 -69.997 1.00 51.12 217 HIS A O 1
ATOM 1667 N N . VAL A 1 218 ? 46.027 -58.600 -69.923 1.00 58.12 218 VAL A N 1
ATOM 1668 C CA . VAL A 1 218 ? 47.389 -58.755 -70.442 1.00 58.12 218 VAL A CA 1
ATOM 1669 C C . VAL A 1 218 ? 47.367 -58.502 -71.951 1.00 58.12 218 VAL A C 1
ATOM 1671 O O . VAL A 1 218 ? 46.852 -59.313 -72.718 1.00 58.12 218 VAL A O 1
ATOM 1674 N N . GLN A 1 219 ? 47.941 -57.379 -72.386 1.00 53.59 219 GLN A N 1
ATOM 1675 C CA . GLN A 1 219 ? 48.296 -57.168 -73.789 1.00 53.59 219 GLN A CA 1
ATOM 1676 C C . GLN A 1 219 ? 49.453 -58.106 -74.157 1.00 53.59 219 GLN A C 1
ATOM 1678 O O . GLN A 1 219 ? 50.599 -57.889 -73.767 1.00 53.59 219 GLN A O 1
ATOM 1683 N N . HIS A 1 220 ? 49.157 -59.142 -74.938 1.00 53.00 220 HIS A N 1
ATOM 1684 C CA . HIS A 1 220 ? 50.176 -59.909 -75.645 1.00 53.00 220 HIS A CA 1
ATOM 1685 C C . HIS A 1 220 ? 50.702 -59.079 -76.826 1.00 53.00 220 HIS A C 1
ATOM 1687 O O . HIS A 1 220 ? 50.034 -58.942 -77.848 1.00 53.00 220 HIS A O 1
ATOM 1693 N N . GLN A 1 221 ? 51.917 -58.538 -76.695 1.00 51.75 221 GLN A N 1
ATOM 1694 C CA . GLN A 1 221 ? 52.726 -58.133 -77.845 1.00 51.75 221 GLN A CA 1
ATOM 1695 C C . GLN A 1 221 ? 53.267 -59.393 -78.528 1.00 51.75 221 GLN A C 1
ATOM 1697 O O . GLN A 1 221 ? 54.218 -60.017 -78.058 1.00 51.75 221 GLN A O 1
ATOM 1702 N N . THR A 1 222 ? 52.670 -59.776 -79.652 1.00 58.06 222 THR A N 1
ATOM 1703 C CA . THR A 1 222 ? 53.282 -60.716 -80.594 1.00 58.06 222 THR A CA 1
ATOM 1704 C C . THR A 1 222 ? 54.187 -59.950 -81.549 1.00 58.06 222 THR A C 1
ATOM 1706 O O . THR A 1 222 ? 53.724 -59.253 -82.450 1.00 58.06 222 THR A O 1
ATOM 1709 N N . HIS A 1 223 ? 55.493 -60.109 -81.348 1.00 52.78 223 HIS A N 1
ATOM 1710 C CA . HIS A 1 223 ? 56.509 -59.826 -82.352 1.00 52.78 223 HIS A CA 1
ATOM 1711 C C . HIS A 1 223 ? 56.288 -60.729 -83.572 1.00 52.78 223 HIS A C 1
ATOM 1713 O O . HIS A 1 223 ? 56.479 -61.941 -83.475 1.00 52.78 223 HIS A O 1
ATOM 1719 N N . HIS A 1 224 ? 56.003 -60.150 -84.738 1.00 55.22 224 HIS A N 1
ATOM 1720 C CA . HIS A 1 224 ? 56.340 -60.795 -86.003 1.00 55.22 224 HIS A CA 1
ATOM 1721 C C . HIS A 1 224 ? 57.165 -59.864 -86.884 1.00 55.22 224 HIS A C 1
ATOM 1723 O O . HIS A 1 224 ? 56.701 -58.884 -87.452 1.00 55.22 224 HIS A O 1
ATOM 1729 N N . ARG A 1 225 ? 58.445 -60.231 -86.910 1.00 45.94 225 ARG A N 1
ATOM 1730 C CA . ARG A 1 225 ? 59.482 -59.887 -87.866 1.00 45.94 225 ARG A CA 1
ATOM 1731 C C . ARG A 1 225 ? 59.236 -60.699 -89.139 1.00 45.94 225 ARG A C 1
ATOM 1733 O O . ARG A 1 225 ? 59.220 -61.925 -89.047 1.00 45.94 225 ARG A O 1
ATOM 1740 N N . MET A 1 226 ? 59.133 -60.026 -90.279 1.00 54.34 226 MET A N 1
ATOM 1741 C CA . MET A 1 226 ? 59.691 -60.459 -91.565 1.00 54.34 226 MET A CA 1
ATOM 1742 C C . MET A 1 226 ? 60.145 -59.226 -92.330 1.00 54.34 226 MET A C 1
ATOM 1744 O O . MET A 1 226 ? 59.394 -58.228 -92.305 1.00 54.34 226 MET A O 1
#

Secondary structure (DSSP, 8-state):
-PPPPP-------PPPPHHHHHHHHHHHHH-HHHHHT-TTTS-HHHHHHHHHHHHHHHHHHHHHHT-----HHHHHHHHHHHHHHHHHHHHTTTTS-PPPHHHHHHHHHHHHS--------S-S--------------------------HHHHHHHHHHHHHHHHHHHHHHHHHHHHHHHHHHHHHHHHHHHSPPPPPPPP-----------PPP----------

Foldseek 3Di:
DDDDDPPPPPQPPWDAFPVLLVLVLVLCVVPLCLLQVVCVVPPPVRNLVSLQVSLVVSQVVCVVGVGHRDHSLVVVVVSVVLLVVLVVCVVVVVPDDDDDPSSVSSNVSVVVRDDDDDDDDPPPPDDDDDDDDDDDDDDDDDDDDDDDDDPVVVVVVVVVVVVVVVVVVVVVVVVVVVVVVVVVVVVVVCVVVPDDPDDPDDDDPDPPPPPPDDDDDDDDDDDDDD

InterPro domains:
  IPR028002 Myb/SANT-like DNA-binding domain 5 [PF13873] (15-91)